Protein AF-A0A5C3QEC4-F1 (afdb_monomer_lite)

Foldseek 3Di:
DDDDDPPVPDDPDDCQPPDFLLRCLVPQWDFDPDPQRWIDGLLDPPDIHRDVVSVVVQCPDPVSVVSSVQLVVQCVPPDRRDRSNVSSVCSVPDDPPPPVPCQDPVSVVVVVVVVVVVVVVVVVVVVVVVVVPPPPPDPDDDDDDDDDDDDDDDDDDDDDDDDDDDDDDDDDDDDDDDDDDDDDDDDDDDDDDDDDDDDDDDDDDDDDDDDDDDDDDDDDDDDDDDDDDD

Secondary structure (DSSP, 8-state):
-------------------BHHHHHH--EEEE-SSS-EEEETTSTT-EESSHHHHHHHHTSHHHHHHHHHHHHHHTTS-TTSBHHHHHHHHHHS-----TT---HHHHHHHHHHHHHHHHHHHHHHHHHHHHTS------------------------------------------------------------------------------------------------

pLDDT: mean 70.79, std 19.4, range [39.22, 97.44]

Sequence (230 aa):
MEEDEDDEEDDLVGEEPPLTVSEALSDPFYAVTQPTDAWACIVCPGKLLKTMVFRDTHSSSEAHRRRAQRFASASQNADPDSPACLIAVSTALAPLETTANADSKRAQKRNARRADLASRRQRHKEKATKSKSKPRTESASDPKSTSTTDSPPKFKSKLAPSPESNPKDKSTSEPKPQRITTVQTAHSQSTTANADDDSSPSSKPANPDEPPLTPKAKSNKKSKSKAKLA

Radius of gyration: 39.78 Å; chains: 1; bounding box: 80×84×112 Å

Organism: NCBI:txid1884261

Structure (mmCIF, N/CA/C/O backbone):
data_AF-A0A5C3QEC4-F1
#
_entry.id   AF-A0A5C3QEC4-F1
#
loop_
_atom_site.group_PDB
_atom_site.id
_atom_site.type_symbol
_atom_site.label_atom_id
_atom_site.label_alt_id
_atom_site.label_comp_id
_atom_site.label_asym_id
_atom_site.label_entity_id
_atom_site.label_seq_id
_atom_site.pdbx_PDB_ins_code
_atom_site.Cartn_x
_atom_site.Cartn_y
_atom_site.Cartn_z
_atom_site.occupancy
_atom_site.B_iso_or_equiv
_atom_site.auth_seq_id
_atom_site.auth_comp_id
_atom_site.auth_asym_id
_atom_site.auth_atom_id
_atom_site.pdbx_PDB_model_num
ATOM 1 N N . MET A 1 1 ? 3.952 47.613 -0.178 1.00 39.22 1 MET A N 1
ATOM 2 C CA . MET A 1 1 ? 4.467 46.866 -1.335 1.00 39.22 1 MET A CA 1
ATOM 3 C C . MET A 1 1 ? 4.991 45.579 -0.747 1.00 39.22 1 MET A C 1
ATOM 5 O O . MET A 1 1 ? 6.017 45.629 -0.081 1.00 39.22 1 MET A O 1
ATOM 9 N N . GLU A 1 2 ? 4.041 44.678 -0.484 1.00 44.47 2 GLU A N 1
ATOM 10 C CA . GLU A 1 2 ? 3.644 43.559 -1.381 1.00 44.47 2 GLU A CA 1
ATOM 11 C C . GLU A 1 2 ? 4.545 42.375 -0.989 1.00 44.47 2 GLU A C 1
ATOM 13 O O . GLU A 1 2 ? 5.755 42.458 -1.166 1.00 44.47 2 GLU A O 1
ATOM 18 N N . GLU A 1 3 ? 4.117 41.473 -0.094 1.00 48.50 3 GLU A N 1
ATOM 19 C CA . GLU A 1 3 ? 3.194 40.344 -0.355 1.00 48.50 3 GLU A CA 1
ATOM 20 C C . GLU A 1 3 ? 3.506 39.682 -1.698 1.00 48.50 3 GLU A C 1
ATOM 22 O O . GLU A 1 3 ? 3.116 40.200 -2.737 1.00 48.50 3 GLU A O 1
ATOM 27 N N . ASP A 1 4 ? 4.225 38.559 -1.646 1.00 54.66 4 ASP A N 1
ATOM 28 C CA . ASP A 1 4 ? 4.152 37.539 -2.688 1.00 54.66 4 ASP A CA 1
ATOM 29 C C . ASP A 1 4 ? 4.060 36.170 -1.997 1.00 54.66 4 ASP A C 1
ATOM 31 O O . ASP A 1 4 ? 4.998 35.693 -1.345 1.00 54.66 4 ASP A O 1
ATOM 35 N N . GLU A 1 5 ? 2.830 35.664 -2.011 1.00 50.53 5 GLU A N 1
ATOM 36 C CA . GLU A 1 5 ? 2.387 34.338 -1.606 1.00 50.53 5 GLU A CA 1
ATOM 37 C C . GLU A 1 5 ? 2.672 33.381 -2.769 1.00 50.53 5 GLU A C 1
ATOM 39 O O . GLU A 1 5 ? 1.942 33.390 -3.755 1.00 50.53 5 GLU A O 1
ATOM 44 N N . ASP A 1 6 ? 3.692 32.531 -2.654 1.00 47.59 6 ASP A N 1
ATOM 45 C CA . ASP A 1 6 ? 3.858 31.397 -3.573 1.00 47.59 6 ASP A CA 1
ATOM 46 C C . ASP A 1 6 ? 3.182 30.158 -2.964 1.00 47.59 6 ASP A C 1
ATOM 48 O O . ASP A 1 6 ? 3.787 29.335 -2.267 1.00 47.59 6 ASP A O 1
ATOM 52 N N . ASP A 1 7 ? 1.864 30.123 -3.159 1.00 48.38 7 ASP A N 1
ATOM 53 C CA . ASP A 1 7 ? 0.963 28.994 -2.939 1.00 48.38 7 ASP A CA 1
ATOM 54 C C . ASP A 1 7 ? 0.989 28.093 -4.190 1.00 48.38 7 ASP A C 1
ATOM 56 O O . ASP A 1 7 ? 0.125 28.169 -5.061 1.00 48.38 7 ASP A O 1
ATOM 60 N N . GLU A 1 8 ? 2.023 27.253 -4.319 1.00 48.84 8 GLU A N 1
ATOM 61 C CA . GLU A 1 8 ? 2.153 26.259 -5.403 1.00 48.84 8 GLU A CA 1
ATOM 62 C C . GLU A 1 8 ? 1.311 24.984 -5.131 1.00 48.84 8 GLU A C 1
ATOM 64 O O . GLU A 1 8 ? 1.800 23.854 -5.236 1.00 48.84 8 GLU A O 1
ATOM 69 N N . GLU A 1 9 ? 0.033 25.140 -4.767 1.00 44.50 9 GLU A N 1
ATOM 70 C CA . GLU A 1 9 ? -0.926 24.039 -4.574 1.00 44.50 9 GLU A CA 1
ATOM 71 C C . GLU A 1 9 ? -1.956 23.923 -5.723 1.00 44.50 9 GLU A C 1
ATOM 73 O O . GLU A 1 9 ? -3.140 23.882 -5.433 1.00 44.50 9 GLU A O 1
ATOM 78 N N . ASP A 1 10 ? -1.593 23.829 -7.017 1.00 44.97 10 ASP A N 1
ATOM 79 C CA . ASP A 1 10 ? -2.609 23.436 -8.034 1.00 44.97 10 ASP A CA 1
ATOM 80 C C . ASP A 1 10 ? -2.071 22.907 -9.388 1.00 44.97 10 ASP A C 1
ATOM 82 O O . ASP A 1 10 ? -2.371 23.441 -10.449 1.00 44.97 10 ASP A O 1
ATOM 86 N N . ASP A 1 11 ? -1.303 21.808 -9.394 1.00 43.66 11 ASP A N 1
ATOM 87 C CA . ASP A 1 11 ? -1.023 21.067 -10.650 1.00 43.66 11 ASP A CA 1
ATOM 88 C C . ASP A 1 11 ? -1.033 19.533 -10.468 1.00 43.66 11 ASP A C 1
ATOM 90 O O . ASP A 1 11 ? -0.270 18.771 -11.066 1.00 43.66 11 ASP A O 1
ATOM 94 N N . LEU A 1 12 ? -1.924 19.043 -9.594 1.00 46.75 12 LEU A N 1
ATOM 95 C CA . LEU A 1 12 ? -2.145 17.607 -9.350 1.00 46.75 12 LEU A CA 1
ATOM 96 C C . LEU A 1 12 ? -3.427 17.077 -10.020 1.00 46.75 12 LEU A C 1
ATOM 98 O O . LEU A 1 12 ? -4.061 16.141 -9.526 1.00 46.75 12 LEU A O 1
ATOM 102 N N . VAL A 1 13 ? -3.822 17.676 -11.142 1.00 42.50 13 VAL A N 1
ATOM 103 C CA . VAL A 1 13 ? -4.999 17.297 -11.932 1.00 42.50 13 VAL A CA 1
ATOM 104 C C . VAL A 1 13 ? -4.574 16.997 -13.365 1.00 42.50 13 VAL A C 1
ATOM 106 O O . VAL A 1 13 ? -4.262 17.905 -14.122 1.00 42.50 13 VAL A O 1
ATOM 109 N N . GLY A 1 14 ? -4.632 15.725 -13.773 1.00 44.84 14 GLY A N 1
ATOM 110 C CA . GLY A 1 14 ? -4.958 15.444 -15.176 1.00 44.84 14 GLY A CA 1
ATOM 111 C C . GLY A 1 14 ? -4.282 14.283 -15.888 1.00 44.84 14 GLY A C 1
ATOM 112 O O . GLY A 1 14 ? -4.713 13.987 -16.995 1.00 44.84 14 GLY A O 1
ATOM 113 N N . GLU A 1 15 ? -3.301 13.584 -15.316 1.00 52.16 15 GLU A N 1
ATOM 114 C CA . GLU A 1 15 ? -2.784 12.366 -15.961 1.00 52.16 15 GLU A CA 1
ATOM 115 C C . GLU A 1 15 ? -3.355 11.137 -15.258 1.00 52.16 15 GLU A C 1
ATOM 117 O O . GLU A 1 15 ? -2.738 10.524 -14.382 1.00 52.16 15 GLU A O 1
ATOM 122 N N . GLU A 1 16 ? -4.612 10.838 -15.598 1.00 55.75 16 GLU A N 1
ATOM 123 C CA . GLU A 1 16 ? -5.243 9.566 -15.271 1.00 55.75 16 GLU A CA 1
ATOM 124 C C . GLU A 1 16 ? -4.282 8.435 -15.679 1.00 55.75 16 GLU A C 1
ATOM 126 O O . GLU A 1 16 ? -3.890 8.357 -16.845 1.00 55.75 16 GLU A O 1
ATOM 131 N N . PRO A 1 17 ? -3.843 7.585 -14.736 1.00 61.75 17 PRO A N 1
ATOM 132 C CA . PRO A 1 17 ? -2.906 6.518 -15.041 1.00 61.75 17 PRO A CA 1
ATOM 133 C C . PRO A 1 17 ? -3.506 5.624 -16.131 1.00 61.75 17 PRO A C 1
ATOM 135 O O . PRO A 1 17 ? -4.580 5.065 -15.900 1.00 61.75 17 PRO A O 1
ATOM 138 N N . PRO A 1 18 ? -2.834 5.425 -17.278 1.00 71.88 18 PRO A N 1
ATOM 139 C CA . PRO A 1 18 ? -3.388 4.674 -18.409 1.00 71.88 18 PRO A CA 1
ATOM 140 C C . PRO A 1 18 ? -3.488 3.158 -18.151 1.00 71.88 18 PRO A C 1
ATOM 142 O O . PRO A 1 18 ? -3.757 2.392 -19.071 1.00 71.88 18 PRO A O 1
ATOM 145 N N . LEU A 1 19 ? -3.252 2.710 -16.914 1.00 87.00 19 LEU A N 1
ATOM 146 C CA . LEU A 1 19 ? -3.193 1.301 -16.550 1.00 87.00 19 LEU A CA 1
ATOM 147 C C . LEU A 1 19 ? -4.584 0.743 -16.243 1.00 87.00 19 LEU A C 1
ATOM 149 O O . LEU A 1 19 ? -5.312 1.238 -15.373 1.00 87.00 19 LEU A O 1
ATOM 153 N N . THR A 1 20 ? -4.898 -0.372 -16.893 1.00 93.75 20 THR A N 1
ATOM 154 C CA . THR A 1 20 ? -6.033 -1.219 -16.509 1.00 93.75 20 THR A CA 1
ATOM 155 C C . THR A 1 20 ? -5.730 -1.971 -15.212 1.00 93.75 20 THR A C 1
ATOM 157 O O . THR A 1 20 ? -4.575 -2.115 -14.799 1.00 93.75 20 THR A O 1
ATOM 160 N N . VAL A 1 21 ? -6.764 -2.483 -14.542 1.00 93.19 21 VAL A N 1
ATOM 161 C CA . VAL A 1 21 ? -6.598 -3.297 -13.328 1.00 93.19 21 VAL A CA 1
ATOM 162 C C . VAL A 1 21 ? -5.721 -4.521 -13.585 1.00 93.19 21 VAL A C 1
ATOM 164 O O . VAL A 1 21 ? -4.855 -4.834 -12.767 1.00 93.19 21 VAL A O 1
ATOM 167 N N . SER A 1 22 ? -5.928 -5.204 -14.712 1.00 93.25 22 SER A N 1
ATOM 168 C CA . SER A 1 22 ? -5.146 -6.385 -15.097 1.00 93.25 22 SER A CA 1
ATOM 169 C C . SER A 1 22 ? -3.651 -6.074 -15.254 1.00 93.25 22 SER A C 1
ATOM 171 O O . SER A 1 22 ? -2.793 -6.816 -14.760 1.00 93.25 22 SER A O 1
ATOM 173 N N . GLU A 1 23 ? -3.345 -4.933 -15.866 1.00 93.31 23 GLU A N 1
ATOM 174 C CA . GLU A 1 23 ? -1.984 -4.461 -16.085 1.00 93.31 23 GLU A CA 1
ATOM 175 C C . GLU A 1 23 ? -1.336 -4.033 -14.769 1.00 93.31 23 GLU A C 1
ATOM 177 O O . GLU A 1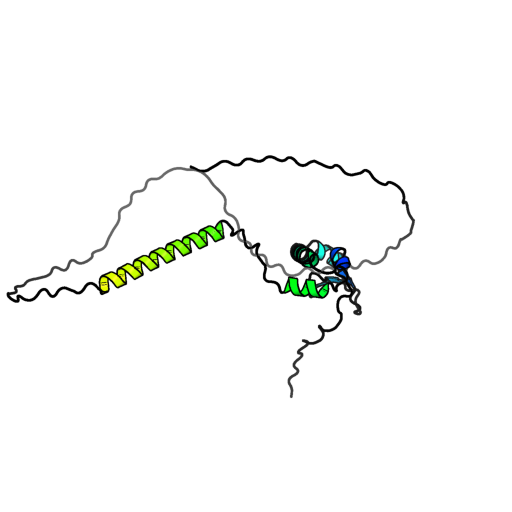 23 ? -0.262 -4.522 -14.433 1.00 93.31 23 GLU A O 1
ATOM 182 N N . ALA A 1 24 ? -2.044 -3.255 -13.946 1.00 94.12 24 ALA A N 1
ATOM 183 C CA . ALA A 1 24 ? -1.578 -2.815 -12.632 1.00 94.12 24 ALA A CA 1
ATOM 184 C C . ALA A 1 24 ? -1.301 -3.969 -11.648 1.00 94.12 24 ALA A C 1
ATOM 186 O O . ALA A 1 24 ? -0.477 -3.826 -10.741 1.00 94.12 24 ALA A O 1
ATOM 187 N N . LEU A 1 25 ? -1.988 -5.110 -11.794 1.00 94.31 25 LEU A N 1
ATOM 188 C CA . LEU A 1 25 ? -1.713 -6.319 -11.007 1.00 94.31 25 LEU A CA 1
ATOM 189 C C . LEU A 1 25 ? -0.411 -7.011 -11.421 1.00 94.31 25 LEU A C 1
ATOM 191 O O . LEU A 1 25 ? 0.215 -7.669 -10.588 1.00 94.31 25 LEU A O 1
ATOM 195 N N . SER A 1 26 ? -0.028 -6.879 -12.689 1.00 94.12 26 SER A N 1
ATOM 196 C CA . SER A 1 26 ? 1.194 -7.465 -13.239 1.00 94.12 26 SER A CA 1
ATOM 197 C C . SER A 1 26 ? 2.386 -6.534 -13.021 1.00 94.12 26 SER A C 1
ATOM 199 O O . SER A 1 26 ? 3.418 -6.957 -12.500 1.00 94.12 26 SER A O 1
ATOM 201 N N . ASP A 1 27 ? 2.218 -5.259 -13.367 1.00 93.62 27 ASP A N 1
ATOM 202 C CA . ASP A 1 27 ? 3.210 -4.205 -13.229 1.00 93.62 27 ASP A CA 1
ATOM 203 C C . ASP A 1 27 ? 2.541 -2.893 -12.765 1.00 93.62 27 ASP A C 1
ATOM 205 O O . ASP A 1 27 ? 1.846 -2.237 -13.538 1.00 93.62 27 ASP A O 1
ATOM 209 N N . PRO A 1 28 ? 2.725 -2.473 -11.498 1.00 94.19 28 PRO A N 1
ATOM 210 C CA . PRO A 1 28 ? 2.064 -1.282 -10.968 1.00 94.19 28 PRO A CA 1
ATOM 211 C C . PRO A 1 28 ? 2.733 0.037 -11.396 1.00 94.19 28 PRO A C 1
ATOM 213 O O . PRO A 1 28 ? 2.343 1.098 -10.900 1.00 94.19 28 PRO A O 1
ATOM 216 N N . PHE A 1 29 ? 3.775 -0.005 -12.230 1.00 93.88 29 PHE A N 1
ATOM 217 C CA . PHE A 1 29 ? 4.559 1.168 -12.600 1.00 93.88 29 PHE A CA 1
ATOM 218 C C . PHE A 1 29 ? 4.207 1.671 -14.000 1.00 93.88 29 PHE A C 1
ATOM 220 O O . PHE A 1 29 ? 4.195 0.896 -14.948 1.00 93.88 29 PHE A O 1
ATOM 227 N N . TYR A 1 30 ? 3.998 2.979 -14.138 1.00 91.38 30 TYR A N 1
ATOM 228 C CA . TYR A 1 30 ? 3.786 3.640 -15.428 1.00 91.38 30 TYR A CA 1
ATOM 229 C C . TYR A 1 30 ? 4.759 4.805 -15.604 1.00 91.38 30 TYR A C 1
ATOM 231 O O . TYR A 1 30 ? 5.187 5.424 -14.625 1.00 91.38 30 TYR A O 1
ATOM 239 N N . ALA A 1 31 ? 5.136 5.082 -16.849 1.00 89.31 31 ALA A N 1
ATOM 240 C CA . ALA A 1 31 ? 5.944 6.247 -17.185 1.00 89.31 31 ALA A CA 1
ATOM 241 C C . ALA A 1 31 ? 5.060 7.501 -17.166 1.00 89.31 31 ALA A C 1
ATOM 243 O O . ALA A 1 31 ? 3.958 7.485 -17.710 1.00 89.31 31 ALA A O 1
ATOM 244 N N . VAL A 1 32 ? 5.541 8.573 -16.539 1.00 86.00 32 VAL A N 1
ATOM 245 C CA . VAL A 1 32 ? 4.882 9.884 -16.558 1.00 86.00 32 VAL A CA 1
ATOM 246 C C . VAL A 1 32 ? 5.562 10.725 -17.632 1.00 86.00 32 VAL A C 1
ATOM 248 O O . VAL A 1 32 ? 6.782 10.880 -17.601 1.00 86.00 32 VAL A O 1
ATOM 251 N N . THR A 1 33 ? 4.794 11.268 -18.576 1.00 73.25 33 THR A N 1
ATOM 252 C CA . THR A 1 33 ? 5.268 12.052 -19.734 1.00 73.25 33 THR A CA 1
ATOM 253 C C . THR A 1 33 ? 5.711 13.476 -19.375 1.00 73.25 33 THR A C 1
ATOM 255 O O . THR A 1 33 ? 5.427 14.440 -20.079 1.00 73.25 33 THR A O 1
ATOM 258 N N . GLN A 1 34 ? 6.439 13.622 -18.272 1.00 68.75 34 GLN A N 1
ATOM 259 C CA . GLN A 1 34 ? 7.112 14.861 -17.884 1.00 68.75 34 GLN A CA 1
ATOM 260 C C . GLN A 1 34 ? 8.592 14.819 -18.319 1.00 68.75 34 GLN A C 1
ATOM 262 O O . GLN A 1 34 ? 9.109 13.738 -18.592 1.00 68.75 34 GLN A O 1
ATOM 267 N N . PRO A 1 35 ? 9.313 15.957 -18.420 1.00 63.41 35 PRO A N 1
ATOM 268 C CA . PRO A 1 35 ? 10.631 16.043 -19.083 1.00 63.41 35 PRO A CA 1
ATOM 269 C C . PRO A 1 35 ? 11.758 15.209 -18.447 1.00 63.41 35 PRO A C 1
ATOM 271 O O . PRO A 1 35 ? 12.879 15.182 -18.951 1.00 63.41 35 PRO A O 1
ATOM 274 N N . THR A 1 36 ? 11.487 14.538 -17.334 1.00 69.31 36 THR A N 1
ATOM 275 C CA . THR A 1 36 ? 12.371 13.546 -16.734 1.00 69.31 36 THR A CA 1
ATOM 276 C C . THR A 1 36 ? 11.711 12.186 -16.876 1.00 69.31 36 THR A C 1
ATOM 278 O O . THR A 1 36 ? 10.563 12.081 -16.457 1.00 69.31 36 THR A O 1
ATOM 281 N N . ASP A 1 37 ? 12.427 11.175 -17.384 1.00 78.81 37 ASP A N 1
ATOM 282 C CA . ASP A 1 37 ? 12.005 9.763 -17.480 1.00 78.81 37 ASP A CA 1
ATOM 283 C C . ASP A 1 37 ? 11.642 9.170 -16.101 1.00 78.81 37 ASP A C 1
ATOM 285 O O . ASP A 1 37 ? 12.364 8.361 -15.509 1.00 78.81 37 ASP A O 1
ATOM 289 N N . ALA A 1 38 ? 10.535 9.636 -15.539 1.00 87.44 38 ALA A N 1
ATOM 290 C CA . ALA A 1 38 ? 10.089 9.362 -14.194 1.00 87.44 38 ALA A CA 1
ATOM 291 C C . ALA A 1 38 ? 8.976 8.321 -14.236 1.00 87.44 38 ALA A C 1
ATOM 293 O O . ALA A 1 38 ? 8.075 8.342 -15.072 1.00 87.44 38 ALA A O 1
ATOM 294 N N . TRP A 1 39 ? 9.045 7.405 -13.282 1.00 91.31 39 TRP A N 1
ATOM 295 C CA . TRP A 1 39 ? 8.110 6.310 -13.116 1.00 91.31 39 TRP A CA 1
ATOM 296 C C . TRP A 1 39 ? 7.214 6.603 -11.923 1.00 91.31 39 TRP A C 1
ATOM 298 O O . TRP A 1 39 ? 7.702 6.919 -10.838 1.00 91.31 39 TRP A O 1
ATOM 308 N N . ALA A 1 40 ? 5.911 6.463 -12.093 1.00 92.19 40 ALA A N 1
ATOM 309 C CA . ALA A 1 40 ? 4.942 6.541 -11.013 1.00 92.19 40 ALA A CA 1
ATOM 310 C C . ALA A 1 40 ? 4.436 5.145 -10.647 1.00 92.19 40 ALA A C 1
ATOM 312 O O . ALA A 1 40 ? 4.445 4.227 -11.464 1.00 92.19 40 ALA A O 1
ATOM 313 N N . CYS A 1 41 ? 4.008 4.973 -9.397 1.00 94.31 41 CYS A N 1
ATOM 314 C CA . CYS A 1 41 ? 3.437 3.722 -8.902 1.00 94.31 41 CYS A CA 1
ATOM 315 C C . CYS A 1 41 ? 1.947 3.900 -8.606 1.00 94.31 41 CYS A C 1
ATOM 317 O O . CYS A 1 41 ? 1.586 4.638 -7.689 1.00 94.31 41 CYS A O 1
ATOM 319 N N . ILE A 1 42 ? 1.085 3.166 -9.312 1.00 94.19 42 ILE A N 1
ATOM 320 C CA . ILE A 1 42 ? -0.375 3.267 -9.162 1.00 94.19 42 ILE A CA 1
ATOM 321 C C . ILE A 1 42 ? -0.846 2.886 -7.754 1.00 94.19 42 ILE A C 1
ATOM 323 O O . ILE A 1 42 ? -1.726 3.513 -7.178 1.00 94.19 42 ILE A O 1
ATOM 327 N N . VAL A 1 43 ? -0.199 1.890 -7.148 1.00 94.44 43 VAL A N 1
ATOM 328 C CA . VAL A 1 43 ? -0.519 1.365 -5.810 1.00 94.44 43 VAL A CA 1
ATOM 329 C C . VAL A 1 43 ? -0.068 2.321 -4.691 1.00 94.44 43 VAL A C 1
ATOM 331 O O . VAL A 1 43 ? -0.520 2.239 -3.542 1.00 94.44 43 VAL A O 1
ATOM 334 N N . CYS A 1 44 ? 0.859 3.226 -5.000 1.00 94.19 44 CYS A N 1
ATOM 335 C CA . CYS A 1 44 ? 1.455 4.153 -4.055 1.00 94.19 44 CYS A CA 1
ATOM 336 C C . CYS A 1 44 ? 1.260 5.595 -4.537 1.00 94.19 44 CYS A C 1
ATOM 338 O O . CYS A 1 44 ? 2.189 6.151 -5.125 1.00 94.19 44 CYS A O 1
ATOM 340 N N . PRO A 1 45 ? 0.106 6.221 -4.235 1.00 88.50 45 PRO A N 1
ATOM 341 C CA . PRO A 1 45 ? -0.188 7.568 -4.714 1.00 88.50 45 PRO A CA 1
ATOM 342 C C . PRO A 1 45 ? 0.903 8.558 -4.287 1.00 88.50 45 PRO A C 1
ATOM 344 O O . PRO A 1 45 ? 1.427 8.473 -3.169 1.00 88.50 45 PRO A O 1
ATOM 347 N N . GLY A 1 46 ? 1.277 9.446 -5.211 1.00 88.81 46 GLY A N 1
ATOM 348 C CA . GLY A 1 46 ? 2.324 10.457 -5.033 1.00 88.81 46 GLY A CA 1
ATOM 349 C C . GLY A 1 46 ? 3.764 9.936 -5.102 1.00 88.81 46 GLY A C 1
ATOM 350 O O . GLY A 1 46 ? 4.701 10.709 -4.905 1.00 88.81 46 GLY A O 1
ATOM 351 N N . LYS A 1 47 ? 3.997 8.638 -5.356 1.00 91.38 47 LYS A N 1
ATOM 352 C CA . LYS A 1 47 ? 5.363 8.108 -5.448 1.00 91.38 47 LYS A CA 1
ATOM 353 C C . LYS A 1 47 ? 5.901 8.185 -6.876 1.00 91.38 47 LYS A C 1
ATOM 355 O O . LYS A 1 47 ? 5.631 7.302 -7.684 1.00 91.38 47 LYS A O 1
ATOM 360 N N . LEU A 1 48 ? 6.734 9.196 -7.117 1.00 92.00 48 LEU A N 1
ATOM 361 C CA . LEU A 1 48 ? 7.545 9.345 -8.326 1.00 92.00 48 LEU A CA 1
ATOM 362 C C . LEU A 1 48 ? 8.957 8.781 -8.106 1.00 92.00 48 LEU A C 1
ATOM 364 O O . LEU A 1 48 ? 9.568 8.965 -7.048 1.00 92.00 48 LEU A O 1
ATOM 368 N N . LEU A 1 49 ? 9.465 8.054 -9.095 1.00 92.69 49 LEU A N 1
ATOM 369 C CA . LEU A 1 49 ? 10.711 7.296 -9.055 1.00 92.69 49 LEU A CA 1
ATOM 370 C C . LEU A 1 49 ? 11.539 7.656 -10.287 1.00 92.69 49 LEU A C 1
ATOM 372 O O . LEU A 1 49 ? 11.142 7.398 -11.415 1.00 92.69 49 LEU A O 1
ATOM 376 N N . LYS A 1 50 ? 12.710 8.255 -10.067 1.00 90.38 50 LYS A N 1
ATOM 377 C CA . LYS A 1 50 ? 13.539 8.811 -11.148 1.00 90.38 50 LYS A CA 1
ATOM 378 C C . LYS A 1 50 ? 14.359 7.766 -11.913 1.00 90.38 50 LYS A C 1
ATOM 380 O O . LYS A 1 50 ? 14.788 8.019 -13.027 1.00 90.38 50 LYS A O 1
ATOM 385 N N . THR A 1 51 ? 14.645 6.618 -11.301 1.00 89.62 51 THR A N 1
ATOM 386 C CA . THR A 1 51 ? 15.487 5.567 -11.894 1.00 89.62 51 THR A CA 1
ATOM 387 C C . THR A 1 51 ? 14.916 4.185 -11.601 1.00 89.62 51 THR A C 1
ATOM 389 O O . THR A 1 51 ? 14.198 3.993 -10.615 1.00 89.62 51 THR A O 1
ATOM 392 N N . MET A 1 52 ? 15.303 3.196 -12.411 1.00 91.06 52 MET A N 1
ATOM 393 C CA . MET A 1 52 ? 14.935 1.788 -12.204 1.00 91.06 52 MET A CA 1
ATOM 394 C C . MET A 1 52 ? 15.387 1.257 -10.836 1.00 91.06 52 MET A C 1
ATOM 396 O O . MET A 1 52 ? 14.658 0.522 -10.183 1.00 91.06 52 MET A O 1
ATOM 400 N N . VAL A 1 53 ? 16.528 1.720 -10.322 1.00 94.50 53 VAL A N 1
ATOM 401 C CA . VAL A 1 53 ? 17.002 1.335 -8.981 1.00 94.50 53 VAL A CA 1
ATOM 402 C C . VAL A 1 53 ? 16.001 1.749 -7.893 1.00 94.50 53 VAL A C 1
ATOM 404 O O . VAL A 1 53 ? 15.743 0.999 -6.946 1.00 94.50 53 VAL A O 1
ATOM 407 N N . PHE A 1 54 ? 15.383 2.928 -8.029 1.00 94.06 54 PHE A N 1
ATOM 408 C CA . PHE A 1 54 ? 14.338 3.371 -7.105 1.00 94.06 54 PHE A CA 1
ATOM 409 C C . PHE A 1 54 ? 13.027 2.605 -7.293 1.00 94.06 54 PHE A C 1
ATOM 411 O O . PHE A 1 54 ? 12.331 2.382 -6.302 1.00 94.06 54 PHE A O 1
ATOM 418 N N . ARG A 1 55 ? 12.718 2.157 -8.516 1.00 94.56 55 ARG A N 1
ATOM 419 C CA . ARG A 1 55 ? 11.611 1.232 -8.804 1.00 94.56 55 ARG A CA 1
ATOM 420 C C . ARG A 1 55 ? 11.764 -0.081 -8.041 1.00 94.56 55 ARG A C 1
ATOM 422 O O . ARG A 1 55 ? 10.851 -0.457 -7.306 1.00 94.56 55 ARG A O 1
ATOM 429 N N . ASP A 1 56 ? 12.933 -0.705 -8.112 1.00 95.38 56 ASP A N 1
ATOM 430 C CA . ASP A 1 56 ? 13.212 -1.987 -7.449 1.00 95.38 56 ASP A CA 1
ATOM 431 C C . ASP A 1 56 ? 13.247 -1.859 -5.920 1.00 95.38 56 ASP A C 1
ATOM 433 O O . ASP A 1 56 ? 12.711 -2.681 -5.168 1.00 95.38 56 ASP A O 1
ATOM 437 N N . THR A 1 57 ? 13.832 -0.767 -5.428 1.00 96.94 57 THR A N 1
ATOM 438 C CA . THR A 1 57 ? 13.838 -0.468 -3.990 1.00 96.94 57 THR A CA 1
ATOM 439 C C . THR A 1 57 ? 12.418 -0.194 -3.482 1.00 96.94 57 THR A C 1
ATOM 441 O O . THR A 1 57 ? 12.053 -0.574 -2.369 1.00 96.94 57 THR A O 1
ATOM 444 N N . HIS A 1 58 ? 11.581 0.454 -4.294 1.00 97.31 58 HIS A N 1
ATOM 445 C CA . HIS A 1 58 ? 10.192 0.712 -3.942 1.00 97.31 58 HIS A CA 1
ATOM 446 C C . HIS A 1 58 ? 9.355 -0.570 -3.935 1.00 97.31 58 HIS A C 1
ATOM 448 O O . HIS A 1 58 ? 8.641 -0.804 -2.957 1.00 97.31 58 HIS A O 1
ATOM 454 N N . SER A 1 59 ? 9.466 -1.406 -4.970 1.00 96.06 59 SER A N 1
ATOM 455 C CA . SER A 1 59 ? 8.702 -2.655 -5.097 1.00 96.06 59 SER A CA 1
ATOM 456 C C . SER A 1 59 ? 9.011 -3.643 -3.965 1.00 96.06 59 SER A C 1
ATOM 458 O O . SER A 1 59 ? 8.110 -4.299 -3.440 1.00 96.06 59 SER A O 1
ATOM 460 N N . SER A 1 60 ? 10.267 -3.682 -3.507 1.00 96.25 60 SER A N 1
ATOM 461 C CA . SER A 1 60 ? 10.709 -4.512 -2.377 1.00 96.25 60 SER A CA 1
ATOM 462 C C . SER A 1 60 ? 10.337 -3.953 -0.996 1.00 96.25 60 SER A C 1
ATOM 464 O O . SER A 1 60 ? 10.412 -4.672 0.006 1.00 96.25 60 SER A O 1
ATOM 466 N N . SER A 1 61 ? 9.894 -2.695 -0.910 1.00 97.19 61 SER A N 1
ATOM 467 C CA . SER A 1 61 ? 9.539 -2.071 0.365 1.00 97.19 61 SER A CA 1
ATOM 468 C C . SER A 1 61 ? 8.282 -2.691 0.989 1.00 97.19 61 SER A C 1
ATOM 470 O O . SER A 1 61 ? 7.287 -2.991 0.323 1.00 97.19 61 SER A O 1
ATOM 472 N N . GLU A 1 62 ? 8.278 -2.836 2.317 1.00 96.38 62 GLU A N 1
ATOM 473 C CA . GLU A 1 62 ? 7.141 -3.436 3.025 1.00 96.38 62 GLU A CA 1
ATOM 474 C C . GLU A 1 62 ? 5.852 -2.611 2.858 1.00 96.38 62 GLU A C 1
ATOM 476 O O . GLU A 1 62 ? 4.754 -3.160 2.753 1.00 96.38 62 GLU A O 1
ATOM 481 N N . ALA A 1 63 ? 5.986 -1.283 2.800 1.00 94.62 63 ALA A N 1
ATOM 482 C CA . ALA A 1 63 ? 4.869 -0.372 2.594 1.00 94.62 63 ALA A CA 1
ATOM 483 C C . ALA A 1 63 ? 4.195 -0.597 1.234 1.00 94.62 63 ALA A C 1
ATOM 485 O O . ALA A 1 63 ? 2.966 -0.679 1.185 1.00 94.62 63 ALA A O 1
ATOM 486 N N . HIS A 1 64 ? 4.984 -0.743 0.163 1.00 96.44 64 HIS A N 1
ATOM 487 C CA . HIS A 1 64 ? 4.470 -1.086 -1.160 1.00 96.44 64 HIS A CA 1
ATOM 488 C C . HIS A 1 64 ? 3.782 -2.450 -1.129 1.00 96.44 64 HIS A C 1
ATOM 490 O O . HIS A 1 64 ? 2.611 -2.547 -1.481 1.00 96.44 64 HIS A O 1
ATOM 496 N N . ARG A 1 65 ? 4.443 -3.483 -0.588 1.00 95.81 65 ARG A N 1
ATOM 497 C CA . ARG A 1 65 ? 3.881 -4.842 -0.522 1.00 95.81 65 ARG A CA 1
ATOM 498 C C . ARG A 1 65 ? 2.533 -4.891 0.201 1.00 95.81 65 ARG A C 1
ATOM 500 O O . ARG A 1 65 ? 1.611 -5.563 -0.254 1.00 95.81 65 ARG A O 1
ATOM 507 N N . ARG A 1 66 ? 2.392 -4.158 1.312 1.00 94.44 66 ARG A N 1
ATOM 508 C CA . ARG A 1 66 ? 1.122 -4.046 2.053 1.00 94.44 66 ARG A CA 1
ATOM 509 C C . ARG A 1 66 ? 0.021 -3.402 1.209 1.00 94.44 66 ARG A C 1
ATOM 511 O O . ARG A 1 66 ? -1.115 -3.860 1.270 1.00 94.44 66 ARG A O 1
ATOM 518 N N . ARG A 1 67 ? 0.330 -2.346 0.451 1.00 94.19 67 ARG A N 1
ATOM 519 C CA . ARG A 1 67 ? -0.650 -1.685 -0.427 1.00 94.19 67 ARG A CA 1
ATOM 520 C C . ARG A 1 67 ? -0.985 -2.551 -1.641 1.00 94.19 67 ARG A C 1
ATOM 522 O O . ARG A 1 67 ? -2.161 -2.706 -1.934 1.00 94.19 67 ARG A O 1
ATOM 529 N N . ALA A 1 68 ? 0.003 -3.202 -2.253 1.00 94.88 68 ALA A N 1
ATOM 530 C CA . ALA A 1 68 ? -0.187 -4.096 -3.397 1.00 94.88 68 ALA A CA 1
ATOM 531 C C . ALA A 1 68 ? -1.107 -5.274 -3.055 1.00 94.88 68 ALA A C 1
ATOM 533 O O . ALA A 1 68 ? -1.994 -5.617 -3.826 1.00 94.88 68 ALA A O 1
ATOM 534 N N . GLN A 1 69 ? -0.976 -5.841 -1.852 1.00 94.94 69 GLN A N 1
ATOM 535 C CA . GLN A 1 69 ? -1.895 -6.877 -1.371 1.00 94.94 69 GLN A CA 1
ATOM 536 C C . GLN A 1 69 ? -3.336 -6.375 -1.207 1.00 94.94 69 GLN A C 1
ATOM 538 O O . GLN A 1 69 ? -4.278 -7.105 -1.517 1.00 94.94 69 GLN A O 1
ATOM 543 N N . ARG A 1 70 ? -3.528 -5.139 -0.726 1.00 93.50 70 ARG A N 1
ATOM 544 C CA . ARG A 1 70 ? -4.870 -4.542 -0.614 1.00 93.50 70 ARG A CA 1
ATOM 545 C C . ARG A 1 70 ? -5.464 -4.252 -1.976 1.00 93.50 70 ARG A C 1
ATOM 547 O O . ARG A 1 70 ? -6.620 -4.587 -2.191 1.00 93.50 70 ARG A O 1
ATOM 554 N N . PHE A 1 71 ? -4.659 -3.685 -2.868 1.00 94.44 71 PHE A N 1
ATOM 555 C CA . PHE A 1 71 ? -5.033 -3.450 -4.250 1.00 94.44 71 PHE A CA 1
ATOM 556 C C . PHE A 1 71 ? -5.493 -4.760 -4.895 1.00 94.44 71 PHE A C 1
ATOM 558 O O . PHE A 1 71 ? -6.644 -4.858 -5.290 1.00 94.44 71 PHE A O 1
ATOM 565 N N . ALA A 1 72 ? -4.681 -5.820 -4.832 1.00 94.44 72 ALA A N 1
ATOM 566 C CA . ALA A 1 72 ? -5.045 -7.135 -5.356 1.00 94.44 72 ALA A CA 1
ATOM 567 C C . ALA A 1 72 ? -6.331 -7.711 -4.747 1.00 94.44 72 ALA A C 1
ATOM 569 O O . ALA A 1 72 ? -7.116 -8.336 -5.451 1.00 94.44 72 ALA A O 1
ATOM 570 N N . SER A 1 73 ? -6.566 -7.497 -3.450 1.00 93.94 73 SER A N 1
ATOM 571 C CA . SER A 1 73 ? -7.797 -7.947 -2.788 1.00 93.94 73 SER A CA 1
ATOM 572 C C . SER A 1 73 ? -9.023 -7.160 -3.258 1.00 93.94 73 SER A C 1
ATOM 574 O O . SER A 1 73 ? -10.088 -7.740 -3.445 1.00 93.94 73 SER A O 1
ATOM 576 N N . ALA A 1 74 ? -8.878 -5.851 -3.466 1.00 91.56 74 ALA A N 1
ATOM 577 C CA . ALA A 1 74 ? -9.947 -4.995 -3.967 1.00 91.56 74 ALA A CA 1
ATOM 578 C C . ALA A 1 74 ? -10.254 -5.275 -5.449 1.00 91.56 74 ALA A C 1
ATOM 580 O O . ALA A 1 74 ? -11.422 -5.328 -5.830 1.00 91.56 74 ALA A O 1
ATOM 581 N N . SER A 1 75 ? -9.225 -5.561 -6.249 1.00 93.19 75 SER A N 1
ATOM 582 C CA . SER A 1 75 ? -9.339 -5.884 -7.673 1.00 93.19 75 SER A CA 1
ATOM 583 C C . SER A 1 75 ? -10.077 -7.191 -7.963 1.00 93.19 75 SER A C 1
ATOM 585 O O . SER A 1 75 ? -10.576 -7.357 -9.066 1.00 93.19 75 SER A O 1
ATOM 587 N N . GLN A 1 76 ? -10.211 -8.106 -6.994 1.00 91.88 76 GLN A N 1
ATOM 588 C CA . GLN A 1 76 ? -10.956 -9.363 -7.189 1.00 91.88 76 GLN A CA 1
ATOM 589 C C . GLN A 1 76 ? -12.434 -9.151 -7.537 1.00 91.88 76 GLN A C 1
ATOM 591 O O . GLN A 1 76 ? -13.043 -10.028 -8.142 1.00 91.88 76 GLN A O 1
ATOM 596 N N . ASN A 1 77 ? -13.010 -8.019 -7.129 1.00 88.44 77 ASN A N 1
ATOM 597 C CA . ASN A 1 77 ? -14.417 -7.694 -7.373 1.00 88.44 77 ASN A CA 1
ATOM 598 C C . ASN A 1 77 ? -14.602 -6.667 -8.498 1.00 88.44 77 ASN A C 1
ATOM 600 O O . ASN A 1 77 ? -15.729 -6.247 -8.748 1.00 88.44 77 ASN A O 1
ATOM 604 N N . ALA A 1 78 ? -13.512 -6.227 -9.125 1.00 90.69 78 ALA A N 1
ATOM 605 C CA . ALA A 1 78 ? -13.536 -5.219 -10.170 1.00 90.69 78 ALA A CA 1
ATOM 606 C C . ALA A 1 78 ? -13.346 -5.846 -11.553 1.00 90.69 78 ALA A C 1
ATOM 608 O O . ALA A 1 78 ? -12.819 -6.950 -11.688 1.00 90.69 78 ALA A O 1
ATOM 609 N N . ASP A 1 79 ? -13.777 -5.118 -12.577 1.00 91.94 79 ASP A N 1
ATOM 610 C CA . ASP A 1 79 ? -13.581 -5.503 -13.971 1.00 91.94 79 ASP A CA 1
ATOM 611 C C . ASP A 1 79 ? -12.088 -5.369 -14.347 1.00 91.94 79 ASP A C 1
ATOM 613 O O . ASP A 1 79 ? -11.506 -4.310 -14.084 1.00 91.94 79 ASP A O 1
ATOM 617 N N . PRO A 1 80 ? -11.423 -6.397 -14.912 1.00 90.50 80 PRO A N 1
ATOM 618 C CA . PRO A 1 80 ? -10.012 -6.326 -15.313 1.00 90.50 80 PRO A CA 1
ATOM 619 C C . PRO A 1 80 ? -9.678 -5.176 -16.270 1.00 90.50 80 PRO A C 1
ATOM 621 O O . PRO A 1 80 ? -8.553 -4.674 -16.211 1.00 90.50 80 PRO A O 1
ATOM 624 N N . ASP A 1 81 ? -10.638 -4.758 -17.099 1.00 90.38 81 ASP A N 1
ATOM 625 C CA . ASP A 1 81 ? -10.475 -3.679 -18.082 1.00 90.38 81 ASP A CA 1
ATOM 626 C C . ASP A 1 81 ? -10.811 -2.293 -17.508 1.00 90.38 81 ASP A C 1
ATOM 628 O O . ASP A 1 81 ? -10.625 -1.271 -18.169 1.00 90.38 81 ASP A O 1
ATOM 632 N N . SER A 1 82 ? -11.285 -2.232 -16.259 1.00 90.25 82 SER A N 1
ATOM 633 C CA . SER A 1 82 ? -11.540 -0.959 -15.584 1.00 90.25 82 SER A CA 1
ATOM 634 C C . SER A 1 82 ? -10.235 -0.214 -15.264 1.00 90.25 82 SER A C 1
ATOM 636 O O . SER A 1 82 ? -9.170 -0.833 -15.142 1.00 90.25 82 SER A O 1
ATOM 638 N N . PRO A 1 83 ? -10.288 1.120 -15.107 1.00 90.56 83 PRO A N 1
ATOM 639 C CA . PRO A 1 83 ? -9.110 1.905 -14.760 1.00 90.56 83 PRO A CA 1
ATOM 640 C C . PRO A 1 83 ? -8.644 1.599 -13.329 1.00 90.56 83 PRO A C 1
ATOM 642 O O . PRO A 1 83 ? -9.394 1.717 -12.352 1.00 90.56 83 PRO A O 1
ATOM 645 N N . ALA A 1 84 ? -7.365 1.240 -13.184 1.00 91.12 84 ALA A N 1
ATOM 646 C CA . ALA A 1 84 ? -6.770 0.854 -11.904 1.00 91.12 84 ALA A CA 1
ATOM 647 C C . ALA A 1 84 ? -6.766 1.989 -10.865 1.00 91.12 84 ALA A C 1
ATOM 649 O O . ALA A 1 84 ? -6.763 1.733 -9.655 1.00 91.12 84 ALA A O 1
ATOM 650 N N . CYS A 1 85 ? -6.788 3.244 -11.320 1.00 88.62 85 CYS A N 1
ATOM 651 C CA . CYS A 1 85 ? -6.752 4.431 -10.470 1.00 88.62 85 CYS A CA 1
ATOM 652 C C . CYS A 1 85 ? -7.918 4.473 -9.468 1.00 88.62 85 CYS A C 1
ATOM 654 O O . CYS A 1 85 ? -7.708 4.790 -8.297 1.00 88.62 85 CYS A O 1
ATOM 656 N N . LEU A 1 86 ? -9.118 4.045 -9.871 1.00 88.50 86 LEU A N 1
ATOM 657 C CA . LEU A 1 86 ? -10.307 4.040 -9.013 1.00 88.50 86 LEU A CA 1
ATOM 658 C C . LEU A 1 86 ? -10.138 3.092 -7.815 1.00 88.50 86 LEU A C 1
ATOM 660 O O . LEU A 1 86 ? -10.514 3.399 -6.677 1.00 88.50 86 LEU A O 1
ATOM 664 N N . ILE A 1 87 ? -9.508 1.942 -8.049 1.00 89.94 87 ILE A N 1
ATOM 665 C CA . ILE A 1 87 ? -9.231 0.948 -7.006 1.00 89.94 87 ILE A CA 1
ATOM 666 C C . ILE A 1 87 ? -8.077 1.412 -6.114 1.00 89.94 87 ILE A C 1
ATOM 668 O O . ILE A 1 87 ? -8.123 1.279 -4.889 1.00 89.94 87 ILE A O 1
ATOM 672 N N . ALA A 1 88 ? -7.036 1.996 -6.701 1.00 88.25 88 ALA A N 1
ATOM 673 C CA . ALA A 1 88 ? -5.905 2.516 -5.944 1.00 88.25 88 ALA A CA 1
ATOM 674 C C . ALA A 1 88 ? -6.323 3.634 -4.975 1.00 88.25 88 ALA A C 1
ATOM 676 O O . ALA A 1 88 ? -5.971 3.597 -3.795 1.00 88.25 88 ALA A O 1
ATOM 677 N N . VAL A 1 89 ? -7.137 4.585 -5.438 1.00 87.50 89 VAL A N 1
ATOM 678 C CA . VAL A 1 89 ? -7.645 5.689 -4.613 1.00 87.50 89 VAL A CA 1
ATOM 679 C C . VAL A 1 89 ? -8.548 5.166 -3.495 1.00 87.50 89 VAL A C 1
ATOM 681 O O . VAL A 1 89 ? -8.352 5.513 -2.327 1.00 87.50 89 VAL A O 1
ATOM 684 N N . SER A 1 90 ? -9.485 4.266 -3.812 1.00 86.44 90 SER A N 1
ATOM 685 C CA . SER A 1 90 ? -10.380 3.692 -2.799 1.00 86.44 90 SER A CA 1
ATOM 686 C C . SER A 1 90 ? -9.625 2.894 -1.731 1.00 86.44 90 SER A C 1
ATOM 688 O O . SER A 1 90 ? -9.921 3.024 -0.544 1.00 86.44 90 SER A O 1
ATOM 690 N N . THR A 1 91 ? -8.596 2.129 -2.104 1.00 86.69 91 THR A N 1
ATOM 691 C CA . THR A 1 91 ? -7.777 1.363 -1.144 1.00 86.69 91 THR A CA 1
ATOM 692 C C . THR A 1 91 ? -6.801 2.216 -0.332 1.00 86.69 91 THR A C 1
ATOM 694 O O . THR A 1 91 ? -6.428 1.816 0.776 1.00 86.69 91 THR A O 1
ATOM 697 N N . ALA A 1 92 ? -6.392 3.380 -0.843 1.00 83.75 92 ALA A N 1
ATOM 698 C CA . ALA A 1 92 ? -5.575 4.344 -0.110 1.00 83.75 92 ALA A CA 1
ATOM 699 C C . ALA A 1 92 ? -6.383 5.094 0.963 1.00 83.75 92 ALA A C 1
ATOM 701 O O . ALA A 1 92 ? -5.868 5.339 2.054 1.00 83.75 92 ALA A O 1
ATOM 702 N N . LEU A 1 93 ? -7.645 5.416 0.663 1.00 80.50 93 LEU A N 1
ATOM 703 C CA . LEU A 1 93 ? -8.574 6.095 1.573 1.00 80.50 93 LEU A CA 1
ATOM 704 C C . LEU A 1 93 ? -9.261 5.137 2.554 1.00 80.50 93 LEU A C 1
ATOM 706 O O . LEU A 1 93 ? -9.704 5.562 3.622 1.00 80.50 93 LEU A O 1
ATOM 710 N N . ALA A 1 94 ? -9.355 3.850 2.209 1.00 76.81 94 ALA A N 1
ATOM 711 C CA . ALA A 1 94 ? -9.997 2.855 3.051 1.00 76.81 94 ALA A CA 1
ATOM 712 C C . ALA A 1 94 ? -9.312 2.775 4.429 1.00 76.81 94 ALA A C 1
ATOM 714 O O . ALA A 1 94 ? -8.096 2.535 4.511 1.00 76.81 94 ALA A O 1
ATOM 715 N N . PRO A 1 95 ? -10.079 2.908 5.531 1.00 62.28 95 PRO A N 1
ATOM 716 C CA . PRO A 1 95 ? -9.593 2.565 6.854 1.00 62.28 95 PRO A CA 1
ATOM 717 C C . PRO A 1 95 ? -9.006 1.157 6.817 1.00 62.28 95 PRO A C 1
ATOM 719 O O . PRO A 1 95 ? -9.533 0.271 6.149 1.00 62.28 95 PRO A O 1
ATOM 722 N N . LEU A 1 96 ? -7.893 0.953 7.521 1.00 60.09 96 LEU A N 1
ATOM 723 C CA . LEU A 1 96 ? -7.331 -0.371 7.767 1.00 60.09 96 LEU A CA 1
ATOM 724 C C . LEU A 1 96 ? -8.405 -1.238 8.440 1.00 60.09 96 LEU A C 1
ATOM 726 O O . LEU A 1 96 ? -8.489 -1.273 9.666 1.00 60.09 96 LEU A O 1
ATOM 730 N N . GLU A 1 97 ? -9.216 -1.924 7.640 1.00 57.38 97 GLU A N 1
ATOM 731 C CA . GLU A 1 97 ? -10.133 -2.966 8.075 1.00 57.38 97 GLU A CA 1
ATOM 732 C C . GLU A 1 97 ? -9.250 -4.090 8.621 1.00 57.38 97 GLU A C 1
ATOM 734 O O . GLU A 1 97 ? -8.806 -5.004 7.922 1.00 57.38 97 GLU A O 1
ATOM 739 N N . THR A 1 98 ? -8.885 -3.971 9.896 1.00 50.34 98 THR A N 1
ATOM 740 C CA . THR A 1 98 ? -8.298 -5.063 10.650 1.00 50.34 98 THR A CA 1
ATOM 741 C C . THR A 1 98 ? -9.351 -6.149 10.650 1.00 50.34 98 THR A C 1
ATOM 743 O O . THR A 1 98 ? -10.366 -5.982 11.319 1.00 50.34 98 THR A O 1
ATOM 746 N N . THR A 1 99 ? -9.126 -7.203 9.861 1.00 49.84 99 THR A N 1
ATOM 747 C CA . THR A 1 99 ? -9.913 -8.441 9.793 1.00 49.84 99 THR A CA 1
ATOM 748 C C . THR A 1 99 ? -10.810 -8.595 11.023 1.00 49.84 99 THR A C 1
ATOM 750 O O . THR A 1 99 ? -10.322 -8.944 12.103 1.00 49.84 99 THR A O 1
ATOM 753 N N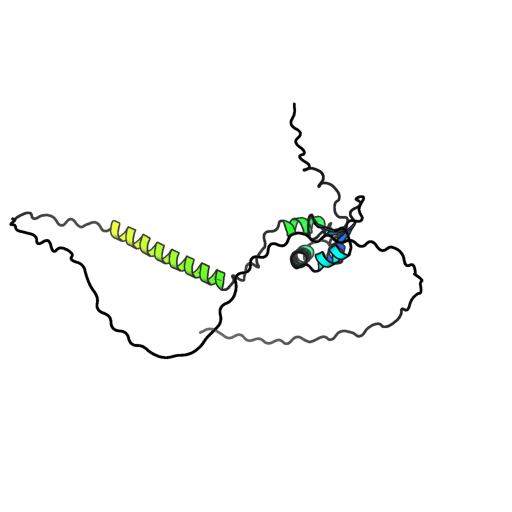 . ALA A 1 100 ? -12.095 -8.271 10.864 1.00 51.91 100 ALA A N 1
ATOM 754 C CA . ALA A 1 100 ? -13.040 -7.937 11.934 1.00 51.91 100 ALA A CA 1
ATOM 755 C C . ALA A 1 100 ? -1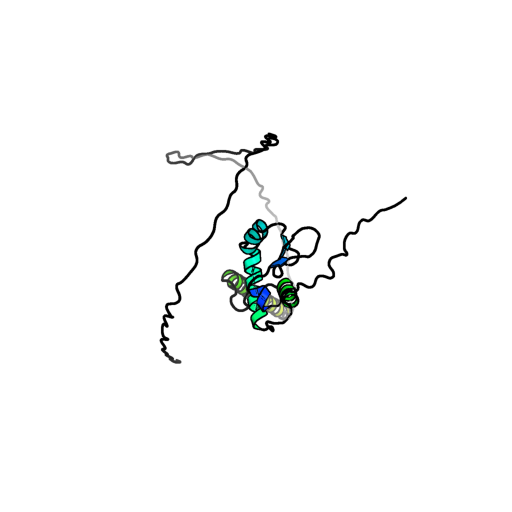3.345 -9.065 12.947 1.00 51.91 100 ALA A C 1
ATOM 757 O O . ALA A 1 100 ? -14.240 -8.933 13.772 1.00 51.91 100 ALA A O 1
ATOM 758 N N . ASN A 1 101 ? -12.614 -10.181 12.912 1.00 54.06 101 ASN A N 1
ATOM 759 C CA . ASN A 1 101 ? -12.940 -11.401 13.648 1.00 54.06 101 ASN A CA 1
ATOM 760 C C . ASN A 1 101 ? -11.798 -11.958 14.512 1.00 54.06 101 ASN A C 1
ATOM 762 O O . ASN A 1 101 ? -11.946 -13.025 15.105 1.00 54.06 101 ASN A O 1
ATOM 766 N N . ALA A 1 102 ? -10.667 -11.258 14.630 1.00 56.53 102 ALA A N 1
ATOM 767 C CA . ALA A 1 102 ? -9.558 -11.701 15.474 1.00 56.53 102 ALA A CA 1
ATOM 768 C C . ALA A 1 102 ? -9.013 -10.556 16.332 1.00 56.53 102 ALA A C 1
ATOM 770 O O . ALA A 1 102 ? -7.891 -10.085 16.144 1.00 56.53 102 ALA A O 1
ATOM 771 N N . ASP A 1 103 ? -9.803 -10.128 17.321 1.00 60.72 103 ASP A N 1
ATOM 772 C CA . ASP A 1 103 ? -9.284 -9.335 18.432 1.00 60.72 103 ASP A CA 1
ATOM 773 C C . ASP A 1 103 ? -8.036 -10.029 18.990 1.00 60.72 103 ASP A C 1
ATOM 775 O O . ASP A 1 103 ? -8.100 -11.149 19.505 1.00 60.72 103 ASP A O 1
ATOM 779 N N . SER A 1 104 ? -6.879 -9.368 18.893 1.00 81.75 104 SER A N 1
ATOM 780 C CA . SER A 1 104 ? -5.639 -9.892 19.473 1.00 81.75 104 SER A CA 1
ATOM 781 C C . SER A 1 104 ? -5.852 -10.287 20.944 1.00 81.75 104 SER A C 1
ATOM 783 O O . SER A 1 104 ? -6.648 -9.665 21.655 1.00 81.75 104 SER A O 1
ATOM 785 N N . LYS A 1 105 ? -5.077 -11.249 21.472 1.00 88.50 105 LYS A N 1
ATOM 786 C CA . LYS A 1 105 ? -5.119 -11.626 22.908 1.00 88.50 105 LYS A CA 1
ATOM 787 C C . LYS A 1 105 ? -5.048 -10.401 23.842 1.00 88.50 105 LYS A C 1
ATOM 789 O O . LYS A 1 105 ? -5.623 -10.389 24.931 1.00 88.50 105 LYS A O 1
ATOM 794 N N . ARG A 1 106 ? -4.360 -9.336 23.407 1.00 86.00 106 ARG A N 1
ATOM 795 C CA . ARG A 1 106 ? -4.270 -8.047 24.107 1.00 86.00 106 ARG A CA 1
ATOM 796 C C . ARG A 1 106 ? -5.584 -7.249 24.059 1.00 86.00 106 ARG A C 1
ATOM 798 O O . ARG A 1 106 ? -5.959 -6.679 25.084 1.00 86.00 106 ARG A O 1
ATOM 805 N N . ALA A 1 107 ? -6.270 -7.209 22.918 1.00 87.50 107 ALA A N 1
ATOM 806 C CA . ALA A 1 107 ? -7.579 -6.569 22.770 1.00 87.50 107 ALA A CA 1
ATOM 807 C C . ALA A 1 107 ? -8.645 -7.282 23.616 1.00 87.50 107 ALA A C 1
ATOM 809 O O . ALA A 1 107 ? -9.308 -6.629 24.422 1.00 87.50 107 ALA A O 1
ATOM 810 N N . GLN A 1 108 ? -8.694 -8.618 23.573 1.00 86.25 108 GLN A N 1
ATOM 811 C CA . GLN A 1 108 ? -9.600 -9.415 24.411 1.00 86.25 108 GLN A CA 1
ATOM 812 C C . GLN A 1 108 ? -9.400 -9.138 25.909 1.00 86.25 108 GLN A C 1
ATOM 814 O O . GLN A 1 108 ? -10.358 -8.865 26.630 1.00 86.25 108 GLN A O 1
ATOM 819 N N . LYS A 1 109 ? -8.146 -9.101 26.388 1.00 94.12 109 LYS A N 1
ATOM 820 C CA . LYS A 1 109 ? -7.832 -8.770 27.792 1.00 94.12 109 LYS A CA 1
ATOM 821 C C . LYS A 1 109 ? -8.277 -7.355 28.180 1.00 94.12 109 LYS A C 1
ATOM 823 O O . LYS A 1 109 ? -8.729 -7.133 29.305 1.00 94.12 109 LYS A O 1
ATOM 828 N N . ARG A 1 110 ? -8.135 -6.383 27.273 1.00 94.88 110 ARG A N 1
ATOM 829 C CA . ARG A 1 110 ? -8.575 -4.998 27.500 1.00 94.88 110 ARG A CA 1
ATOM 830 C C . ARG A 1 110 ? -10.102 -4.908 27.554 1.00 94.88 110 ARG A C 1
ATOM 832 O O . ARG A 1 110 ? -10.619 -4.245 28.452 1.00 94.88 110 ARG A O 1
ATOM 839 N N . ASN A 1 111 ? -10.800 -5.603 26.660 1.00 91.56 111 ASN A N 1
ATOM 840 C CA . ASN A 1 111 ? -12.262 -5.645 26.611 1.00 91.56 111 ASN A CA 1
ATOM 841 C C . ASN A 1 111 ? -12.839 -6.330 27.857 1.00 91.56 111 ASN A C 1
ATOM 843 O O . ASN A 1 111 ? -13.707 -5.757 28.513 1.00 91.56 111 ASN A O 1
ATOM 847 N N . ALA A 1 112 ? -12.265 -7.461 28.279 1.00 92.25 112 ALA A N 1
ATOM 848 C CA . ALA A 1 112 ? -12.651 -8.145 29.514 1.00 92.25 112 ALA A CA 1
ATOM 849 C C . ALA A 1 112 ? -12.494 -7.248 30.757 1.00 92.25 112 ALA A C 1
ATOM 851 O O . ALA A 1 112 ? -13.405 -7.153 31.576 1.00 92.25 112 ALA A O 1
ATOM 852 N N . ARG A 1 113 ? -11.377 -6.511 30.876 1.00 96.19 113 ARG A N 1
ATOM 853 C CA . ARG A 1 113 ? -11.180 -5.551 31.981 1.00 96.19 113 ARG A CA 1
ATOM 854 C C . ARG A 1 113 ? -12.184 -4.401 31.957 1.00 96.19 113 ARG A C 1
ATOM 856 O O . ARG A 1 113 ? -12.634 -3.971 33.015 1.00 96.19 113 ARG A O 1
ATOM 863 N N . ARG A 1 114 ? -12.518 -3.879 30.774 1.00 95.94 114 ARG A N 1
ATOM 864 C CA . ARG A 1 114 ? -13.520 -2.810 30.632 1.00 95.94 114 ARG A CA 1
ATOM 865 C C . ARG A 1 114 ? -14.909 -3.296 31.045 1.00 95.94 114 ARG A C 1
ATOM 867 O O . ARG A 1 114 ? -15.587 -2.583 31.781 1.00 95.94 114 ARG A O 1
ATOM 874 N N . ALA A 1 115 ? -15.288 -4.504 30.632 1.00 95.44 115 ALA A N 1
ATOM 875 C CA . ALA A 1 115 ? -16.560 -5.118 31.003 1.00 95.44 115 ALA A CA 1
ATOM 876 C C . ALA A 1 115 ? -16.669 -5.344 32.522 1.00 95.44 115 ALA A C 1
ATOM 878 O O . ALA A 1 115 ? -17.668 -4.960 33.131 1.00 95.44 115 ALA A O 1
ATOM 879 N N . ASP A 1 116 ? -15.616 -5.872 33.155 1.00 96.88 116 ASP A N 1
ATOM 880 C CA . ASP A 1 116 ? -15.585 -6.081 34.607 1.00 96.88 116 ASP A CA 1
ATOM 881 C C . ASP A 1 116 ? -15.743 -4.758 35.377 1.00 96.88 116 ASP A C 1
ATOM 883 O O . ASP A 1 116 ? -16.610 -4.620 36.246 1.00 96.88 116 ASP A O 1
ATOM 887 N N . LEU A 1 117 ? -14.989 -3.725 34.986 1.00 97.44 117 LEU A N 1
ATOM 888 C CA . LEU A 1 117 ? -15.057 -2.415 35.630 1.00 97.44 117 LEU A CA 1
ATOM 889 C C . LEU A 1 117 ? -16.431 -1.747 35.459 1.00 97.44 117 LEU A C 1
ATOM 891 O O . LEU A 1 117 ? -16.927 -1.118 36.398 1.00 97.44 117 LEU A O 1
ATOM 895 N N . ALA A 1 118 ? -17.056 -1.892 34.287 1.00 97.12 118 ALA A N 1
ATOM 896 C CA . ALA A 1 118 ? -18.403 -1.393 34.027 1.00 97.12 118 ALA A CA 1
ATOM 897 C C . ALA A 1 118 ? -19.437 -2.087 34.925 1.00 97.12 118 ALA A C 1
ATOM 899 O O . ALA A 1 118 ? -20.222 -1.407 35.590 1.00 97.12 118 ALA A O 1
ATOM 900 N N . SER A 1 119 ? -19.368 -3.416 35.044 1.00 94.00 119 SER A N 1
ATOM 901 C CA . SER A 1 119 ? -20.266 -4.184 35.915 1.00 94.00 119 SER A CA 1
ATOM 902 C C . SER A 1 119 ? -20.119 -3.784 37.390 1.00 94.00 119 SER A C 1
ATOM 904 O O . SER A 1 119 ? -21.106 -3.608 38.110 1.00 94.00 119 SER A O 1
ATOM 906 N N . ARG A 1 120 ? -18.882 -3.538 37.845 1.00 96.25 120 ARG A N 1
ATOM 907 C CA . ARG A 1 120 ? -18.596 -3.109 39.218 1.00 96.25 120 ARG A CA 1
ATOM 908 C C . ARG A 1 120 ? -19.131 -1.705 39.495 1.00 96.25 120 ARG A C 1
ATOM 910 O O . ARG A 1 120 ? -19.702 -1.471 40.561 1.00 96.25 120 ARG A O 1
ATOM 917 N N . ARG A 1 121 ? -18.995 -0.788 38.531 1.00 97.44 121 ARG A N 1
ATOM 918 C CA . ARG A 1 121 ? -19.580 0.562 38.604 1.00 97.44 121 ARG A CA 1
ATOM 919 C C . ARG A 1 121 ? -21.105 0.509 38.653 1.00 97.44 121 ARG A C 1
ATOM 921 O O . ARG A 1 121 ? -21.696 1.209 39.472 1.00 97.44 121 ARG A O 1
ATOM 928 N N . GLN A 1 122 ? -21.730 -0.349 37.850 1.00 95.31 122 GLN A N 1
ATOM 929 C CA . GLN A 1 122 ? -23.181 -0.518 37.846 1.00 95.31 122 GLN A CA 1
ATOM 930 C C . GLN A 1 122 ? -23.696 -1.038 39.197 1.00 95.31 122 GLN A C 1
ATOM 932 O O . GLN A 1 122 ? -24.557 -0.403 39.803 1.00 95.31 122 GLN A O 1
ATOM 937 N N . ARG A 1 123 ? -23.076 -2.090 39.751 1.00 94.56 123 ARG A N 1
ATOM 938 C CA . ARG A 1 123 ? -23.411 -2.609 41.093 1.00 94.56 123 ARG A CA 1
ATOM 939 C C . ARG A 1 123 ? -23.273 -1.550 42.185 1.00 94.56 123 ARG A C 1
ATOM 941 O O . ARG A 1 123 ? -24.060 -1.519 43.129 1.00 94.56 123 ARG A O 1
ATOM 948 N N . HIS A 1 124 ? -22.262 -0.688 42.092 1.00 94.00 124 HIS A N 1
ATOM 949 C CA . HIS A 1 124 ? -22.076 0.390 43.061 1.00 94.00 124 HIS A CA 1
ATOM 950 C C . HIS A 1 124 ? -23.167 1.463 42.935 1.00 94.00 124 HIS A C 1
ATOM 952 O O . HIS A 1 124 ? -23.680 1.939 43.947 1.00 94.00 124 HIS A O 1
ATOM 958 N N . LYS A 1 125 ? -23.561 1.806 41.702 1.00 95.81 125 LYS A N 1
ATOM 959 C CA . LYS A 1 125 ? -24.647 2.757 41.430 1.00 95.81 125 LYS A CA 1
ATOM 960 C C . LYS A 1 125 ? -25.987 2.244 41.968 1.00 95.81 125 LYS A C 1
ATOM 962 O O . LYS A 1 125 ? -26.682 2.990 42.647 1.00 95.81 125 LYS A O 1
ATOM 967 N N . GLU A 1 126 ? -26.299 0.968 41.752 1.00 92.25 126 GLU A N 1
ATOM 968 C CA . GLU A 1 126 ? -27.524 0.321 42.252 1.00 92.25 126 GLU A CA 1
ATOM 969 C C . GLU A 1 126 ? -27.574 0.250 43.787 1.00 92.25 126 GLU A C 1
ATOM 971 O O . GLU A 1 126 ? -28.612 0.494 44.402 1.00 92.25 126 GLU A O 1
ATOM 976 N N . LYS A 1 127 ? -26.443 -0.037 44.445 1.00 88.81 127 LYS A N 1
ATOM 977 C CA . LYS A 1 127 ? -26.369 -0.006 45.915 1.00 88.81 127 LYS A CA 1
ATOM 978 C C . LYS A 1 127 ? -26.565 1.407 46.469 1.00 88.81 127 LYS A C 1
ATOM 980 O O . LYS A 1 127 ? -27.231 1.561 47.490 1.00 88.81 127 LYS A O 1
ATOM 985 N N . ALA A 1 128 ? -26.019 2.422 45.798 1.00 90.44 128 ALA A N 1
ATOM 986 C CA . ALA A 1 128 ? -26.144 3.817 46.211 1.00 90.44 128 ALA A CA 1
ATOM 987 C C . ALA A 1 128 ? -27.573 4.368 46.054 1.00 90.44 128 ALA A C 1
ATOM 989 O O . ALA A 1 128 ? -28.003 5.183 46.868 1.00 90.44 128 ALA A O 1
ATOM 990 N N . THR A 1 129 ? -28.325 3.934 45.037 1.00 85.38 129 THR A N 1
ATOM 991 C CA . THR A 1 129 ? -29.739 4.319 44.894 1.00 85.38 129 THR A CA 1
ATOM 992 C C . THR A 1 129 ? -30.616 3.596 45.913 1.00 85.38 129 THR A C 1
ATOM 994 O O . THR A 1 129 ? -31.459 4.229 46.543 1.00 85.38 129 THR A O 1
ATOM 997 N N . LYS A 1 130 ? -30.368 2.303 46.161 1.00 84.75 130 LYS A N 1
ATOM 998 C CA . LYS A 1 130 ? -31.149 1.507 47.121 1.00 84.75 130 LYS A CA 1
ATOM 999 C C . LYS A 1 130 ? -30.935 1.913 48.584 1.00 84.75 130 LYS A C 1
ATOM 1001 O O . LYS A 1 130 ? -31.839 1.739 49.396 1.00 84.75 130 LYS A O 1
ATOM 1006 N N . SER A 1 131 ? -29.767 2.452 48.942 1.00 75.81 131 SER A N 1
ATOM 1007 C CA . SER A 1 131 ? -29.537 2.995 50.289 1.00 75.81 131 SER A CA 1
ATOM 1008 C C . SER A 1 131 ? -30.180 4.370 50.496 1.00 75.81 131 SER A C 1
ATOM 1010 O O . SER A 1 131 ? -30.621 4.659 51.603 1.00 75.81 131 SER A O 1
ATOM 1012 N N . LYS A 1 132 ? -30.292 5.194 49.447 1.00 74.69 132 LYS A N 1
ATOM 1013 C CA . LYS A 1 132 ? -30.946 6.513 49.509 1.00 74.69 132 LYS A CA 1
ATOM 1014 C C . LYS A 1 132 ? -32.470 6.454 49.576 1.00 74.69 132 LYS A C 1
ATOM 1016 O O . LYS A 1 132 ? -33.079 7.403 50.051 1.00 74.69 132 LYS A O 1
ATOM 1021 N N . SER A 1 133 ? -33.082 5.360 49.129 1.00 66.50 133 SER A N 1
ATOM 1022 C CA . SER A 1 133 ? -34.537 5.191 49.132 1.00 66.50 133 SER A CA 1
ATOM 1023 C C . SER A 1 133 ? -35.072 4.392 50.323 1.00 66.50 133 SER A C 1
ATOM 1025 O O . SER A 1 133 ? -36.250 4.053 50.319 1.00 66.50 133 SER A O 1
ATOM 1027 N N . LYS A 1 134 ? -34.245 4.032 51.318 1.00 70.19 134 LYS A N 1
ATOM 1028 C CA . LYS A 1 134 ? -34.747 3.424 52.558 1.00 70.19 134 LYS A CA 1
ATOM 1029 C C . LYS A 1 134 ? -35.296 4.557 53.434 1.00 70.19 134 LYS A C 1
ATOM 1031 O O . LYS A 1 134 ? -34.482 5.320 53.958 1.00 70.19 134 LYS A O 1
ATOM 1036 N N . PRO A 1 135 ? -36.630 4.720 53.560 1.00 61.06 135 PRO A N 1
ATOM 1037 C CA . PRO A 1 135 ? -37.185 5.736 54.436 1.00 61.06 135 PRO A CA 1
ATOM 1038 C C . PRO A 1 135 ? -36.677 5.439 55.841 1.00 61.06 135 PRO A C 1
ATOM 1040 O O . PRO A 1 135 ? -36.788 4.318 56.342 1.00 61.06 135 PRO A O 1
ATOM 1043 N N . ARG A 1 136 ? -36.033 6.441 56.432 1.00 61.78 136 ARG A N 1
ATOM 1044 C CA . ARG A 1 136 ? -35.642 6.451 57.832 1.00 61.78 136 ARG A CA 1
ATOM 1045 C C . ARG A 1 136 ? -36.955 6.413 58.608 1.00 61.78 136 ARG A C 1
ATOM 1047 O O . ARG A 1 136 ? -37.570 7.453 58.793 1.00 61.78 136 ARG A O 1
ATOM 1054 N N . THR A 1 137 ? -37.429 5.212 58.938 1.00 61.66 137 THR A N 1
ATOM 1055 C CA . THR A 1 137 ? -38.598 5.017 59.795 1.00 61.66 137 THR A CA 1
ATOM 1056 C C . THR A 1 137 ? -38.374 5.850 61.039 1.00 61.66 137 THR A C 1
ATOM 1058 O O . THR A 1 137 ? -37.383 5.663 61.747 1.00 61.66 137 THR A O 1
ATOM 1061 N N . GLU A 1 138 ? -39.245 6.834 61.199 1.00 59.06 138 GLU A N 1
ATOM 1062 C CA . GLU A 1 138 ? -39.221 7.855 62.225 1.00 59.06 138 GLU A CA 1
ATOM 1063 C C . GLU A 1 138 ? -39.286 7.172 63.591 1.00 59.06 138 GLU A C 1
ATOM 1065 O O . GLU A 1 138 ? -40.338 6.742 64.054 1.00 59.06 138 GLU A O 1
ATOM 1070 N N . SER A 1 139 ? -38.126 7.011 64.225 1.00 57.78 139 SER A N 1
ATOM 1071 C CA . SER A 1 139 ? -38.053 6.738 65.654 1.00 57.78 139 SER A CA 1
ATOM 1072 C C . SER A 1 139 ? -38.362 8.050 66.362 1.00 57.78 139 SER A C 1
ATOM 1074 O O . SER A 1 139 ? -37.504 8.924 66.494 1.00 57.78 139 SER A O 1
ATOM 1076 N N . ALA A 1 140 ? -39.630 8.197 66.724 1.00 57.78 140 ALA A N 1
ATOM 1077 C CA . ALA A 1 140 ? -40.119 9.243 67.593 1.00 57.78 140 ALA A CA 1
ATOM 1078 C C . ALA A 1 140 ? -39.439 9.165 68.978 1.00 57.78 140 ALA A C 1
ATOM 1080 O O . ALA A 1 140 ? -39.369 8.096 69.578 1.00 57.78 140 ALA A O 1
ATOM 1081 N N . SER A 1 141 ? -38.956 10.331 69.427 1.00 53.09 141 SER A N 1
ATOM 1082 C CA . SER A 1 141 ? -38.944 10.864 70.805 1.00 53.09 141 SER A CA 1
ATOM 1083 C C . SER A 1 141 ? -38.426 10.017 71.980 1.00 53.09 141 SER A C 1
ATOM 1085 O O . SER A 1 141 ? -39.119 9.119 72.433 1.00 53.09 141 SER A O 1
ATOM 1087 N N . ASP A 1 142 ? -37.319 10.471 72.595 1.00 51.34 142 ASP A N 1
ATOM 1088 C CA . ASP A 1 142 ? -37.315 10.898 74.014 1.00 51.34 142 ASP A CA 1
ATOM 1089 C C . ASP A 1 142 ? -36.077 11.782 74.357 1.00 51.34 142 ASP A C 1
ATOM 1091 O O . ASP A 1 142 ? -34.955 11.391 74.019 1.00 51.34 142 ASP A O 1
ATOM 1095 N N . PRO A 1 143 ? -36.220 12.972 74.994 1.00 68.69 143 PRO A N 1
ATOM 1096 C CA . PRO A 1 143 ? -35.096 13.836 75.376 1.00 68.69 143 PRO A CA 1
ATOM 1097 C C . PRO A 1 143 ? -34.996 14.111 76.896 1.00 68.69 143 PRO A C 1
ATOM 1099 O O . PRO A 1 143 ? -35.762 14.909 77.430 1.00 68.69 143 PRO A O 1
ATOM 1102 N N . LYS A 1 144 ? -33.990 13.547 77.584 1.00 52.50 144 LYS A N 1
ATOM 1103 C CA . LYS A 1 144 ? -33.327 14.053 78.825 1.00 52.50 144 LYS A CA 1
ATOM 1104 C C . LYS A 1 144 ? -32.322 12.978 79.280 1.00 52.50 144 LYS A C 1
ATOM 1106 O O . LYS A 1 144 ? -32.661 11.811 79.226 1.00 52.50 144 LYS A O 1
ATOM 1111 N N . SER A 1 145 ? -31.086 13.223 79.721 1.00 45.00 145 SER A N 1
ATOM 1112 C CA . SER A 1 145 ? -30.606 14.241 80.655 1.00 45.00 145 SER A CA 1
ATOM 1113 C C . SER A 1 145 ? -29.056 14.207 80.736 1.00 45.00 145 SER A C 1
ATOM 1115 O O . SER A 1 145 ? -28.485 13.123 80.723 1.00 45.00 145 SER A O 1
ATOM 1117 N N . THR A 1 146 ? -28.429 15.392 80.868 1.00 46.12 146 THR A N 1
ATOM 1118 C CA . THR A 1 146 ? -27.219 15.752 81.677 1.00 46.12 146 THR A CA 1
ATOM 1119 C C . THR A 1 146 ? -25.921 14.922 81.530 1.00 46.12 146 THR A C 1
ATOM 1121 O O . THR A 1 146 ? -25.892 13.768 81.928 1.00 46.12 146 THR A O 1
ATOM 1124 N N . SER A 1 147 ? -24.821 15.388 80.913 1.00 55.62 147 SER A N 1
ATOM 1125 C CA . SER A 1 147 ? -23.841 16.449 81.283 1.00 55.62 147 SER A CA 1
ATOM 1126 C C . SER A 1 147 ? -22.959 16.168 82.517 1.00 55.62 147 SER A C 1
ATOM 1128 O O . SER A 1 147 ? -23.498 16.250 83.615 1.00 55.62 147 SER A O 1
ATOM 1130 N N . THR A 1 148 ? -21.637 15.970 82.317 1.00 42.47 148 THR A N 1
ATOM 1131 C CA . THR A 1 148 ? -20.469 16.531 83.077 1.00 42.47 148 THR A CA 1
ATOM 1132 C C . THR A 1 148 ? -19.137 15.895 82.595 1.00 42.47 148 THR A C 1
ATOM 1134 O O . THR A 1 148 ? -19.007 14.679 82.569 1.00 42.47 148 THR A O 1
ATOM 1137 N N . THR A 1 149 ? -18.280 16.649 81.884 1.00 46.84 149 THR A N 1
ATOM 1138 C CA . THR A 1 149 ? -16.969 17.238 82.298 1.00 46.84 149 THR A CA 1
ATOM 1139 C C . THR A 1 149 ? -15.807 16.257 82.532 1.00 46.84 149 THR A C 1
ATOM 1141 O O . THR A 1 149 ? -15.854 15.472 83.469 1.00 46.84 149 THR A O 1
ATOM 1144 N N . ASP A 1 150 ? -14.719 16.393 81.760 1.00 42.19 150 ASP A N 1
ATOM 1145 C CA . ASP A 1 150 ? -13.428 16.967 82.217 1.00 42.19 150 ASP A CA 1
ATOM 1146 C C . ASP A 1 150 ? -12.177 16.347 81.535 1.00 42.19 150 ASP A C 1
ATOM 1148 O O . ASP A 1 150 ? -11.934 15.147 81.584 1.00 42.19 150 ASP A O 1
ATOM 1152 N N . SER A 1 151 ? -11.372 17.240 80.948 1.00 54.78 151 SER A N 1
ATOM 1153 C CA . SER A 1 151 ? -9.923 17.183 80.671 1.00 54.78 151 SER A CA 1
ATOM 1154 C C . SER A 1 151 ? -9.276 16.292 79.570 1.00 54.78 151 SER A C 1
ATOM 1156 O O . SER A 1 151 ? -9.542 15.098 79.449 1.00 54.78 151 SER A O 1
ATOM 1158 N N . PRO A 1 152 ? -8.317 16.866 78.792 1.00 68.50 152 PRO A N 1
ATOM 1159 C CA . PRO A 1 152 ? -7.483 16.178 77.799 1.00 68.50 152 PRO A CA 1
ATOM 1160 C C . PRO A 1 152 ? -6.069 15.849 78.330 1.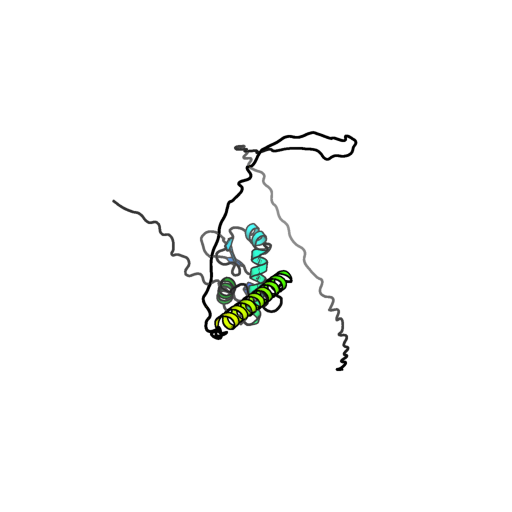00 68.50 152 PRO A C 1
ATOM 1162 O O . PRO A 1 152 ? -5.563 16.557 79.203 1.00 68.50 152 PRO A O 1
ATOM 1165 N N . PRO A 1 153 ? -5.327 14.928 77.683 1.00 57.59 153 PRO A N 1
ATOM 1166 C CA . PRO A 1 153 ? -3.876 15.072 77.645 1.00 57.59 153 PRO A CA 1
ATOM 1167 C C . PRO A 1 153 ? -3.313 15.079 76.220 1.00 57.59 153 PRO A C 1
ATOM 1169 O O . PRO A 1 153 ? -3.461 14.157 75.422 1.00 57.59 153 PRO A O 1
ATOM 1172 N N . LYS A 1 154 ? -2.583 16.163 75.953 1.00 56.09 154 LYS A N 1
ATOM 1173 C CA . LYS A 1 154 ? -1.553 16.288 74.923 1.00 56.09 154 LYS A CA 1
ATOM 1174 C C . LYS A 1 154 ? -0.435 15.283 75.228 1.00 56.09 154 LYS A C 1
ATOM 1176 O O . LYS A 1 154 ? 0.117 15.348 76.322 1.00 56.09 154 LYS A O 1
ATOM 1181 N N . PHE A 1 155 ? 0.003 14.486 74.254 1.00 53.94 155 PHE A N 1
ATOM 1182 C CA . PHE A 1 155 ? 1.367 13.951 74.265 1.00 53.94 155 PHE A CA 1
ATOM 1183 C C . PHE A 1 155 ? 2.117 14.340 72.997 1.00 53.94 155 PHE A C 1
ATOM 1185 O O . PHE A 1 155 ? 1.678 14.131 71.869 1.00 53.94 155 PHE A O 1
ATOM 1192 N N . LYS A 1 156 ? 3.236 15.012 73.260 1.00 58.94 156 LYS A N 1
ATOM 1193 C CA . LYS A 1 156 ? 4.175 15.606 72.324 1.00 58.94 156 LYS A CA 1
ATOM 1194 C C . LYS A 1 156 ? 5.115 14.538 71.766 1.00 58.94 156 LYS A C 1
ATOM 1196 O O . LYS A 1 156 ? 5.592 13.670 72.487 1.00 58.94 156 LYS A O 1
ATOM 1201 N N . SER A 1 157 ? 5.439 14.722 70.496 1.00 59.91 157 SER A N 1
ATOM 1202 C CA . SER A 1 157 ? 6.634 14.268 69.785 1.00 59.91 157 SER A CA 1
ATOM 1203 C C . SER A 1 157 ? 7.952 14.455 70.556 1.00 59.91 157 SER A C 1
ATOM 1205 O O . SER A 1 157 ? 8.169 15.530 71.125 1.00 59.91 157 SER A O 1
ATOM 1207 N N . LYS A 1 158 ? 8.892 13.502 70.433 1.00 62.16 158 LYS A N 1
ATOM 1208 C CA . LYS A 1 158 ? 10.341 13.776 70.510 1.00 62.16 158 LYS A CA 1
ATOM 1209 C C . LYS A 1 158 ? 11.175 12.739 69.733 1.00 62.16 158 LYS A C 1
ATOM 1211 O O . LYS A 1 158 ? 10.838 11.563 69.703 1.00 62.16 158 LYS A O 1
ATOM 1216 N N . LEU A 1 159 ? 12.217 13.247 69.073 1.00 54.38 159 LEU A N 1
ATOM 1217 C CA . LEU A 1 159 ? 13.127 12.612 68.113 1.00 54.38 159 LEU A CA 1
ATOM 1218 C C . LEU A 1 159 ? 14.292 11.815 68.761 1.00 54.38 159 LEU A C 1
ATOM 1220 O O . LEU A 1 159 ? 14.831 12.288 69.757 1.00 54.38 159 LEU A O 1
ATOM 1224 N N . ALA A 1 160 ? 14.730 10.757 68.040 1.00 55.03 160 ALA A N 1
ATOM 1225 C CA . ALA A 1 160 ? 16.111 10.249 67.775 1.00 55.03 160 ALA A CA 1
ATOM 1226 C C . ALA A 1 160 ? 16.989 9.682 68.933 1.00 55.03 160 ALA A C 1
ATOM 12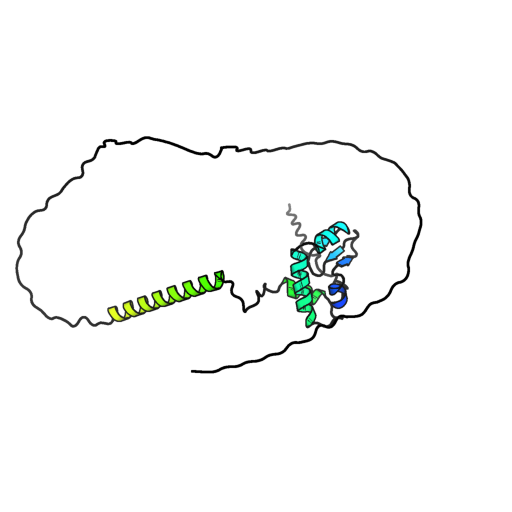28 O O . ALA A 1 160 ? 16.668 9.962 70.085 1.00 55.03 160 ALA A O 1
ATOM 1229 N N . PRO A 1 161 ? 18.136 8.969 68.692 1.00 54.56 161 PRO A N 1
ATOM 1230 C CA . PRO A 1 161 ? 18.747 8.373 67.472 1.00 54.56 161 PRO A CA 1
ATOM 1231 C C . PRO A 1 161 ? 19.191 6.867 67.601 1.00 54.56 161 PRO A C 1
ATOM 1233 O O . PRO A 1 161 ? 18.999 6.239 68.633 1.00 54.56 161 PRO A O 1
ATOM 1236 N N . SER A 1 162 ? 19.781 6.335 66.511 1.00 50.91 162 SER A N 1
ATOM 1237 C CA . SER A 1 162 ? 20.517 5.059 66.234 1.00 50.91 162 SER A CA 1
ATOM 1238 C C . SER A 1 162 ? 21.208 4.297 67.399 1.00 50.91 162 SER A C 1
ATOM 1240 O O . SER A 1 162 ? 21.636 4.933 68.361 1.00 50.91 162 SER A O 1
ATOM 1242 N N . PRO A 1 163 ? 21.439 2.964 67.283 1.00 53.69 163 PRO A N 1
ATOM 1243 C CA . PRO A 1 163 ? 22.759 2.526 66.796 1.00 53.69 163 PRO A CA 1
ATOM 1244 C C . PRO A 1 163 ? 22.781 1.325 65.823 1.00 53.69 163 PRO A C 1
ATOM 1246 O O . PRO A 1 163 ? 21.883 0.489 65.749 1.00 53.69 163 PRO A O 1
ATOM 1249 N N . GLU A 1 164 ? 23.901 1.292 65.105 1.00 50.03 164 GLU A N 1
ATOM 1250 C CA . GLU A 1 164 ? 24.433 0.315 64.156 1.00 50.03 164 GLU A CA 1
ATOM 1251 C C . GLU A 1 164 ? 24.355 -1.164 64.578 1.00 50.03 164 GLU A C 1
ATOM 1253 O O . GLU A 1 164 ? 24.633 -1.523 65.719 1.00 50.03 164 GLU A O 1
ATOM 1258 N N . SER A 1 165 ? 24.156 -2.053 63.598 1.00 55.31 165 SER A N 1
ATOM 1259 C CA . SER A 1 165 ? 24.933 -3.301 63.524 1.00 55.31 165 SER A CA 1
ATOM 1260 C C . SER A 1 165 ? 25.014 -3.836 62.087 1.00 55.31 165 SER A C 1
ATOM 1262 O O . SER A 1 165 ? 24.026 -4.196 61.454 1.00 55.31 165 SER A O 1
ATOM 1264 N N . ASN A 1 166 ? 26.252 -3.851 61.589 1.00 49.84 166 ASN A N 1
ATOM 1265 C CA . ASN A 1 166 ? 26.741 -4.632 60.452 1.00 49.84 166 ASN A CA 1
ATOM 1266 C C . ASN A 1 166 ? 26.605 -6.143 60.734 1.00 49.84 166 ASN A C 1
ATOM 1268 O O . ASN A 1 166 ? 26.721 -6.558 61.888 1.00 49.84 166 ASN A O 1
ATOM 1272 N N . PRO A 1 167 ? 26.509 -6.976 59.683 1.00 56.09 167 PRO A N 1
ATOM 1273 C CA . PRO A 1 167 ? 27.695 -7.775 59.368 1.00 56.09 167 PRO A CA 1
ATOM 1274 C C . PRO A 1 167 ? 28.068 -7.810 57.870 1.00 56.09 167 PRO A C 1
ATOM 1276 O O . PRO A 1 167 ? 27.295 -8.234 57.013 1.00 56.09 167 PRO A O 1
ATOM 1279 N N . LYS A 1 168 ? 29.328 -7.418 57.612 1.00 44.25 168 LYS A N 1
ATOM 1280 C CA . LYS A 1 168 ? 30.322 -8.094 56.743 1.00 44.25 168 LYS A CA 1
ATOM 1281 C C . LYS A 1 168 ? 30.072 -9.618 56.683 1.00 44.25 168 LYS A C 1
ATOM 1283 O O . LYS A 1 168 ? 29.757 -10.201 57.709 1.00 44.25 168 LYS A O 1
ATOM 1288 N N . ASP A 1 169 ? 30.245 -10.371 55.600 1.00 44.50 169 ASP A N 1
ATOM 1289 C CA . ASP A 1 169 ? 31.245 -10.305 54.535 1.00 44.50 169 ASP A CA 1
ATOM 1290 C C . ASP A 1 169 ? 30.887 -11.333 53.423 1.00 44.50 169 ASP A C 1
ATOM 1292 O O . ASP A 1 169 ? 30.280 -12.366 53.709 1.00 44.50 169 ASP A O 1
ATOM 1296 N N . LYS A 1 170 ? 31.431 -11.094 52.215 1.00 51.56 170 LYS A N 1
ATOM 1297 C CA . LYS A 1 170 ? 31.956 -12.082 51.231 1.00 51.56 170 LYS A CA 1
ATOM 1298 C C . LYS A 1 170 ? 31.138 -12.530 49.988 1.00 51.56 170 LYS A C 1
ATOM 1300 O O . LYS A 1 170 ? 30.387 -13.492 50.039 1.00 51.56 170 LYS A O 1
ATOM 1305 N N . SER A 1 171 ? 31.471 -11.852 48.869 1.00 47.78 171 SER A N 1
ATOM 1306 C CA . SER A 1 171 ? 31.837 -12.314 47.492 1.00 47.78 171 SER A CA 1
ATOM 1307 C C . SER A 1 171 ? 30.867 -13.225 46.698 1.00 47.78 171 SER A C 1
ATOM 1309 O O . SER A 1 171 ? 30.172 -14.041 47.271 1.00 47.78 171 SER A O 1
ATOM 1311 N N . THR A 1 172 ? 30.720 -13.223 45.364 1.00 44.28 172 THR A N 1
ATOM 1312 C CA . THR A 1 172 ? 31.493 -12.795 44.170 1.00 44.28 172 THR A CA 1
ATOM 1313 C C . THR A 1 172 ? 30.458 -12.826 43.009 1.00 44.28 172 THR A C 1
ATOM 1315 O O . THR A 1 172 ? 29.679 -13.770 42.949 1.00 44.28 172 THR A O 1
ATOM 1318 N N . SER A 1 173 ? 30.287 -11.879 42.080 1.00 49.41 173 SER A N 1
ATOM 1319 C CA . SER A 1 173 ? 31.072 -11.705 40.844 1.00 49.41 173 SER A CA 1
ATOM 1320 C C . SER A 1 173 ? 30.310 -10.771 39.864 1.00 49.41 173 SER A C 1
ATOM 1322 O O . SER A 1 173 ? 29.103 -10.902 39.698 1.00 49.41 173 SER A O 1
ATOM 1324 N N . GLU A 1 174 ? 31.056 -9.806 39.310 1.00 62.16 174 GLU A N 1
ATOM 1325 C CA . GLU A 1 174 ? 30.971 -9.011 38.055 1.00 62.16 174 GLU A CA 1
ATOM 1326 C C . GLU A 1 174 ? 29.742 -9.073 37.102 1.00 62.16 174 GLU A C 1
ATOM 1328 O O . GLU A 1 174 ? 29.198 -10.149 36.864 1.00 62.16 174 GLU A O 1
ATOM 1333 N N . PRO A 1 175 ? 29.351 -7.938 36.453 1.00 50.75 175 PRO A N 1
ATOM 1334 C CA . PRO A 1 175 ? 30.136 -7.405 35.322 1.00 50.75 175 PRO A CA 1
ATOM 1335 C C . PRO A 1 175 ? 30.302 -5.870 35.185 1.00 50.75 175 PRO A C 1
ATOM 1337 O O . PRO A 1 175 ? 29.415 -5.072 35.473 1.00 50.75 175 PRO A O 1
ATOM 1340 N N . LYS A 1 176 ? 31.500 -5.543 34.671 1.00 62.88 176 LYS A N 1
ATOM 1341 C CA . LYS A 1 176 ? 32.072 -4.354 33.996 1.00 62.88 176 LYS A CA 1
ATOM 1342 C C . LYS A 1 176 ? 31.232 -3.080 33.728 1.00 62.88 176 LYS A C 1
ATOM 1344 O O . LYS A 1 176 ? 30.136 -3.161 33.181 1.00 62.88 176 LYS A O 1
ATOM 1349 N N . PRO A 1 177 ? 31.853 -1.889 33.897 1.00 66.38 177 PRO A N 1
ATOM 1350 C CA . PRO A 1 177 ? 31.384 -0.617 33.349 1.00 66.38 177 PRO A CA 1
ATOM 1351 C C . PRO A 1 177 ? 32.005 -0.332 31.972 1.00 66.38 177 PRO A C 1
ATOM 1353 O O . PRO A 1 177 ? 33.088 -0.844 31.688 1.00 66.38 177 PRO A O 1
ATOM 1356 N N . GLN A 1 178 ? 31.346 0.529 31.180 1.00 51.19 178 GLN A N 1
ATOM 1357 C CA . GLN A 1 178 ? 31.855 1.426 30.111 1.00 51.19 178 GLN A CA 1
ATOM 1358 C C . GLN A 1 178 ? 30.753 1.606 29.045 1.00 51.19 178 GLN A C 1
ATOM 1360 O O . GLN A 1 178 ? 30.044 0.661 28.739 1.00 51.19 178 GLN A O 1
ATOM 1365 N N . ARG A 1 179 ? 30.524 2.749 28.396 1.00 53.88 179 ARG A N 1
ATOM 1366 C CA . ARG A 1 179 ? 31.165 4.067 28.385 1.00 53.88 179 ARG A CA 1
ATOM 1367 C C . ARG A 1 179 ? 30.252 4.969 27.548 1.00 53.88 179 ARG A C 1
ATOM 1369 O O . ARG A 1 179 ? 29.739 4.559 26.514 1.00 53.88 179 ARG A O 1
ATOM 1376 N N . ILE A 1 180 ? 30.060 6.188 28.024 1.00 62.41 180 ILE A N 1
ATOM 1377 C CA . ILE A 1 180 ? 29.393 7.289 27.333 1.00 62.41 180 ILE A CA 1
ATOM 1378 C C . ILE A 1 180 ? 30.341 7.767 26.227 1.00 62.41 180 ILE A C 1
ATOM 1380 O O . ILE A 1 180 ? 31.488 8.082 26.541 1.00 62.41 180 ILE A O 1
ATOM 1384 N N . THR A 1 181 ? 29.891 7.862 24.975 1.00 51.41 181 THR A N 1
ATOM 1385 C CA . THR A 1 181 ? 30.555 8.692 23.953 1.00 51.41 181 THR A CA 1
ATOM 1386 C C . THR A 1 181 ? 29.540 9.246 22.962 1.00 51.41 181 THR A C 1
ATOM 1388 O O . THR A 1 181 ? 29.083 8.560 22.051 1.00 51.41 181 THR A O 1
ATOM 1391 N N . THR A 1 182 ? 29.233 10.523 23.157 1.00 59.41 182 THR A N 1
ATOM 1392 C CA . THR A 1 182 ? 28.839 11.489 22.134 1.00 59.41 182 THR A CA 1
ATOM 1393 C C . THR A 1 182 ? 29.946 11.582 21.085 1.00 59.41 182 THR A C 1
ATOM 1395 O O . THR A 1 182 ? 31.103 11.767 21.458 1.00 59.41 182 THR A O 1
ATOM 1398 N N . VAL A 1 183 ? 29.613 11.510 19.797 1.00 50.69 183 VAL A N 1
ATOM 1399 C CA . VAL A 1 183 ? 30.520 11.941 18.726 1.00 50.69 183 VAL A CA 1
ATOM 1400 C C . VAL A 1 183 ? 29.718 12.753 17.717 1.00 50.69 183 VAL A C 1
ATOM 1402 O O . VAL A 1 183 ? 28.928 12.224 16.942 1.00 50.69 183 VAL A O 1
ATOM 1405 N N . GLN A 1 184 ? 29.924 14.067 17.780 1.00 52.47 184 GLN A N 1
ATOM 1406 C CA . GLN A 1 184 ? 29.801 14.949 16.630 1.00 52.47 184 GLN A CA 1
ATOM 1407 C C . GLN A 1 184 ? 30.961 14.617 15.686 1.00 52.47 184 GLN A C 1
ATOM 1409 O O . GLN A 1 184 ? 32.102 14.503 16.135 1.00 52.47 184 GLN A O 1
ATOM 1414 N N . THR A 1 185 ? 30.714 14.500 14.387 1.00 50.78 185 THR A N 1
ATOM 1415 C CA . THR A 1 185 ? 31.780 14.665 13.395 1.00 50.78 185 THR A CA 1
ATOM 1416 C C . THR A 1 185 ? 31.204 15.359 12.177 1.00 50.78 185 THR A C 1
ATOM 1418 O O . THR A 1 185 ? 30.355 14.827 11.468 1.00 50.78 185 THR A O 1
ATOM 1421 N N . ALA A 1 186 ? 31.663 16.589 11.998 1.00 49.41 186 ALA A N 1
ATOM 1422 C CA . ALA A 1 186 ? 31.536 17.363 10.787 1.00 49.41 186 ALA A CA 1
ATOM 1423 C C . ALA A 1 186 ? 32.743 17.066 9.876 1.00 49.41 186 ALA A C 1
ATOM 1425 O O . ALA A 1 186 ? 33.819 16.750 10.374 1.00 49.41 186 ALA A O 1
ATOM 1426 N N . HIS A 1 187 ? 32.546 17.271 8.572 1.00 44.00 187 HIS A N 1
ATOM 1427 C CA . HIS A 1 187 ? 33.560 17.494 7.533 1.00 44.00 187 HIS A CA 1
ATOM 1428 C C . HIS A 1 187 ? 34.533 16.350 7.205 1.00 44.00 187 HIS A C 1
ATOM 1430 O O . HIS A 1 187 ? 35.480 16.063 7.929 1.00 44.00 187 HIS A O 1
ATOM 1436 N N . SER A 1 188 ? 34.403 15.825 5.985 1.00 50.91 188 SER A N 1
ATOM 1437 C CA . SER A 1 188 ? 35.559 15.500 5.142 1.00 50.91 188 SER A CA 1
ATOM 1438 C C . SER A 1 188 ? 35.171 15.671 3.676 1.00 50.91 188 SER A C 1
ATOM 1440 O O . SER A 1 188 ? 34.370 14.923 3.125 1.00 50.91 188 SER A O 1
ATOM 1442 N N . GLN A 1 189 ? 35.720 16.732 3.093 1.00 59.38 189 GLN A N 1
ATOM 1443 C CA . GLN A 1 189 ? 35.880 16.925 1.661 1.00 59.38 189 GLN A CA 1
ATOM 1444 C C . GLN A 1 189 ? 37.061 16.058 1.198 1.00 59.38 189 GLN A C 1
ATOM 1446 O O . GLN A 1 189 ? 38.104 16.081 1.846 1.00 59.38 189 GLN A O 1
ATOM 1451 N N . SER A 1 190 ? 36.912 15.353 0.078 1.00 47.03 190 SER A N 1
ATOM 1452 C CA . SER A 1 190 ? 37.997 14.968 -0.846 1.00 47.03 190 SER A CA 1
ATOM 1453 C C . SER A 1 190 ? 37.335 14.322 -2.069 1.00 47.03 190 SER A C 1
ATOM 1455 O O . SER A 1 190 ? 36.672 13.299 -1.932 1.00 47.03 190 SER A O 1
ATOM 1457 N N . THR A 1 191 ? 37.228 14.999 -3.215 1.00 44.56 191 THR A N 1
ATOM 1458 C CA . THR A 1 191 ? 38.229 15.036 -4.301 1.00 44.56 191 THR A CA 1
ATOM 1459 C C . THR A 1 191 ? 38.750 13.653 -4.686 1.00 44.56 191 THR A C 1
ATOM 1461 O O . THR A 1 191 ? 39.609 13.125 -3.992 1.00 44.56 191 THR A O 1
ATOM 1464 N N . THR A 1 192 ? 38.293 13.130 -5.823 1.00 44.81 192 THR A N 1
ATOM 1465 C CA . THR A 1 192 ? 39.128 12.966 -7.027 1.00 44.81 192 THR A CA 1
ATOM 1466 C C . THR A 1 192 ? 38.237 12.677 -8.237 1.00 44.81 192 THR A C 1
ATOM 1468 O O . THR A 1 192 ? 37.510 11.690 -8.294 1.00 44.81 192 THR A O 1
ATOM 1471 N N . ALA A 1 193 ? 38.301 13.585 -9.208 1.00 45.12 193 ALA A N 1
ATOM 1472 C CA . ALA A 1 193 ? 37.961 13.305 -10.589 1.00 45.12 193 ALA A CA 1
ATOM 1473 C C . ALA A 1 193 ? 39.062 12.411 -11.172 1.00 45.12 193 ALA A C 1
ATOM 1475 O O . ALA A 1 193 ? 40.240 12.725 -11.014 1.00 45.12 193 ALA A O 1
ATOM 1476 N N . ASN A 1 194 ? 38.683 11.325 -11.837 1.00 53.75 194 ASN A N 1
ATOM 1477 C CA . ASN A 1 194 ? 39.487 10.726 -12.893 1.00 53.75 194 ASN A CA 1
ATOM 1478 C C . ASN A 1 194 ? 38.540 10.330 -14.017 1.00 53.75 194 ASN A C 1
ATOM 1480 O O . ASN A 1 194 ? 37.525 9.667 -13.796 1.00 53.75 194 ASN A O 1
ATOM 1484 N N . ALA A 1 195 ? 38.878 10.853 -15.182 1.00 44.22 195 ALA A N 1
ATOM 1485 C CA . ALA A 1 195 ? 38.260 10.602 -16.458 1.00 44.22 195 ALA A CA 1
ATOM 1486 C C . ALA A 1 195 ? 38.948 9.405 -17.142 1.00 44.22 195 ALA A C 1
ATOM 1488 O O . ALA A 1 195 ? 40.061 9.038 -16.767 1.00 44.22 195 ALA A O 1
ATOM 1489 N N . ASP A 1 196 ? 38.246 8.876 -18.145 1.00 41.41 196 ASP A N 1
ATOM 1490 C CA . ASP A 1 196 ? 38.744 8.128 -19.308 1.00 41.41 196 ASP A CA 1
ATOM 1491 C C . ASP A 1 196 ? 39.313 6.708 -19.101 1.00 41.41 196 ASP A C 1
ATOM 1493 O O . ASP A 1 196 ? 40.433 6.541 -18.633 1.00 41.41 196 ASP A O 1
ATOM 1497 N N . ASP A 1 197 ? 38.528 5.700 -19.520 1.00 46.09 197 ASP A N 1
ATOM 1498 C CA . ASP A 1 197 ? 38.939 4.530 -20.340 1.00 46.09 197 ASP A CA 1
ATOM 1499 C C . ASP A 1 197 ? 37.647 3.746 -20.697 1.00 46.09 197 ASP A C 1
ATOM 1501 O O . ASP A 1 197 ? 36.987 3.166 -19.834 1.00 46.09 197 ASP A O 1
ATOM 1505 N N . ASP A 1 198 ? 37.001 3.998 -21.836 1.00 44.12 198 ASP A N 1
ATOM 1506 C CA . ASP A 1 198 ? 37.246 3.361 -23.141 1.00 44.12 198 ASP A CA 1
ATOM 1507 C C . ASP A 1 198 ? 37.304 1.820 -23.101 1.00 44.12 198 ASP A C 1
ATOM 1509 O O . ASP A 1 198 ? 38.338 1.236 -22.812 1.00 44.12 198 ASP A O 1
ATOM 1513 N N . SER A 1 199 ? 36.179 1.157 -23.410 1.00 52.94 199 SER A N 1
ATOM 1514 C CA . SER A 1 199 ? 36.111 -0.043 -24.276 1.00 52.94 199 SER A CA 1
ATOM 1515 C C . SER A 1 199 ? 34.837 -0.866 -24.040 1.00 52.94 199 SER A C 1
ATOM 1517 O O . SER A 1 199 ? 34.740 -1.722 -23.164 1.00 52.94 199 SER A O 1
ATOM 1519 N N . SER A 1 200 ? 33.858 -0.646 -24.916 1.00 53.16 200 SER A N 1
ATOM 1520 C CA . SER A 1 200 ? 32.976 -1.706 -25.427 1.00 53.16 200 SER A CA 1
ATOM 1521 C C . SER A 1 200 ? 33.698 -2.386 -26.603 1.00 53.16 200 SER A C 1
ATOM 1523 O O . SER A 1 200 ? 34.390 -1.680 -27.337 1.00 53.16 200 SER A O 1
ATOM 1525 N N . PRO A 1 201 ? 33.528 -3.703 -26.855 1.00 60.47 201 PRO A N 1
ATOM 1526 C CA . PRO A 1 201 ? 32.367 -4.103 -27.658 1.00 60.47 201 PRO A CA 1
ATOM 1527 C C . PRO A 1 201 ? 31.767 -5.505 -27.380 1.00 60.47 201 PRO A C 1
ATOM 1529 O O . PRO A 1 201 ? 32.462 -6.490 -27.174 1.00 60.47 201 PRO A O 1
ATOM 1532 N N . SER A 1 202 ? 30.4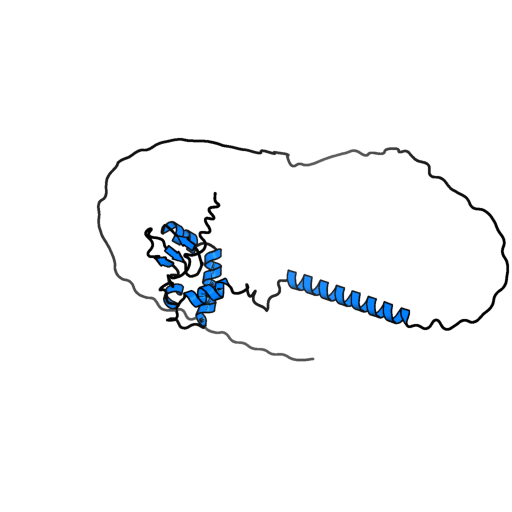35 -5.561 -27.502 1.00 45.25 202 SER A N 1
ATOM 1533 C CA . SER A 1 202 ? 29.646 -6.458 -28.375 1.00 45.25 202 SER A CA 1
ATOM 1534 C C . SER A 1 202 ? 29.920 -7.977 -28.408 1.00 45.25 202 SER A C 1
ATOM 1536 O O . SER A 1 202 ? 30.983 -8.404 -28.851 1.00 45.25 202 SER A O 1
ATOM 1538 N N . SER A 1 203 ? 28.879 -8.785 -28.122 1.00 51.72 203 SER A N 1
ATOM 1539 C CA . SER A 1 203 ? 28.336 -9.910 -28.945 1.00 51.72 203 SER A CA 1
ATOM 1540 C C . SER A 1 203 ? 27.550 -10.907 -28.058 1.00 51.72 203 SER A C 1
ATOM 1542 O O . SER A 1 203 ? 28.142 -11.532 -27.192 1.00 51.72 203 SER A O 1
ATOM 1544 N N . LYS A 1 204 ? 26.205 -10.961 -28.101 1.00 62.91 204 LYS A N 1
ATOM 1545 C CA . LYS A 1 204 ? 25.320 -11.822 -28.945 1.00 62.91 204 LYS A CA 1
ATOM 1546 C C . LYS A 1 204 ? 25.115 -13.279 -28.411 1.00 62.91 204 LYS A C 1
ATOM 1548 O O . LYS A 1 204 ? 25.828 -13.675 -27.503 1.00 62.91 204 LYS A O 1
ATOM 1553 N N . PRO A 1 205 ? 24.075 -14.036 -28.842 1.00 65.62 205 PRO A N 1
ATOM 1554 C CA . PRO A 1 205 ? 23.029 -14.566 -27.951 1.00 65.62 205 PRO A CA 1
ATOM 1555 C C . PRO A 1 205 ? 22.902 -16.107 -27.957 1.00 65.62 205 PRO A C 1
ATOM 1557 O O . PRO A 1 205 ? 23.373 -16.767 -28.878 1.00 65.62 205 PRO A O 1
ATOM 1560 N N . ALA A 1 206 ? 22.169 -16.683 -26.995 1.00 47.34 206 ALA A N 1
ATOM 1561 C CA . ALA A 1 206 ? 21.653 -18.053 -27.104 1.00 47.34 206 ALA A CA 1
ATOM 1562 C C . ALA A 1 206 ? 20.363 -18.254 -26.278 1.00 47.34 206 ALA A C 1
ATOM 1564 O O . ALA A 1 206 ? 20.391 -18.343 -25.057 1.00 47.34 206 ALA A O 1
ATOM 1565 N N . ASN A 1 207 ? 19.236 -18.316 -26.987 1.00 58.19 207 ASN A N 1
ATOM 1566 C CA . ASN A 1 207 ? 18.099 -19.216 -26.728 1.00 58.19 207 ASN A CA 1
ATOM 1567 C C . ASN A 1 207 ? 18.239 -20.373 -27.756 1.00 58.19 207 ASN A C 1
ATOM 1569 O O . ASN A 1 207 ? 18.929 -20.125 -28.753 1.00 58.19 207 ASN A O 1
ATOM 1573 N N . PRO A 1 208 ? 17.611 -21.568 -27.632 1.00 60.81 208 PRO A N 1
ATOM 1574 C CA . PRO A 1 208 ? 16.295 -21.827 -27.026 1.00 60.81 208 PRO A CA 1
ATOM 1575 C C . PRO A 1 208 ? 16.160 -23.185 -26.274 1.00 60.81 208 PRO A C 1
ATOM 1577 O O . PRO A 1 208 ? 17.126 -23.924 -26.117 1.00 60.81 208 PRO A O 1
ATOM 1580 N N . ASP A 1 209 ? 14.910 -23.511 -25.920 1.00 50.00 209 ASP A N 1
ATOM 1581 C CA . ASP A 1 209 ? 14.333 -24.864 -25.773 1.00 50.00 209 ASP A CA 1
ATOM 1582 C C . ASP A 1 209 ? 14.486 -25.616 -24.434 1.00 50.00 209 ASP A C 1
ATOM 1584 O O . ASP A 1 209 ? 15.431 -26.365 -24.227 1.00 50.00 209 ASP A O 1
ATOM 1588 N N . GLU A 1 210 ? 13.468 -25.503 -23.565 1.00 60.31 210 GLU A N 1
ATOM 1589 C CA . GLU A 1 210 ? 12.824 -26.681 -22.944 1.00 60.31 210 GLU A CA 1
ATOM 1590 C C . GLU A 1 210 ? 11.450 -26.321 -22.318 1.00 60.31 210 GLU A C 1
ATOM 1592 O O . GLU A 1 210 ? 11.373 -25.496 -21.404 1.00 60.31 210 GLU A O 1
ATOM 1597 N N . PRO A 1 211 ? 10.340 -26.938 -22.773 1.00 65.00 211 PRO A N 1
ATOM 1598 C CA . PRO A 1 211 ? 9.066 -27.002 -22.049 1.00 65.00 211 PRO A CA 1
ATOM 1599 C C . PRO A 1 211 ? 8.796 -28.450 -21.529 1.00 65.00 211 PRO A C 1
ATOM 1601 O O . PRO A 1 211 ? 9.625 -29.337 -21.693 1.00 65.00 211 PRO A O 1
ATOM 1604 N N . PRO A 1 212 ? 7.625 -28.780 -20.948 1.00 61.69 212 PRO A N 1
ATOM 1605 C CA . PRO A 1 212 ? 7.238 -28.563 -19.555 1.00 61.69 212 PRO A CA 1
ATOM 1606 C C . PRO A 1 212 ? 6.885 -29.885 -18.823 1.00 61.69 212 PRO A C 1
ATOM 1608 O O . PRO A 1 212 ? 6.182 -30.740 -19.360 1.00 61.69 212 PRO A O 1
ATOM 1611 N N . LEU A 1 213 ? 7.232 -30.033 -17.537 1.00 58.28 213 LEU A N 1
ATOM 1612 C CA . LEU A 1 213 ? 6.716 -31.132 -16.700 1.00 58.28 213 LEU A CA 1
ATOM 1613 C C . LEU A 1 213 ? 5.673 -30.641 -15.683 1.00 58.28 213 LEU A C 1
ATOM 1615 O O . LEU A 1 213 ? 5.994 -30.192 -14.591 1.00 58.28 213 LEU A O 1
ATOM 1619 N N . THR A 1 214 ? 4.419 -30.745 -16.129 1.00 66.00 214 THR A N 1
ATOM 1620 C CA . THR A 1 214 ? 3.157 -31.200 -15.491 1.00 66.00 214 THR A CA 1
ATOM 1621 C C . THR A 1 214 ? 2.972 -31.259 -13.950 1.00 66.00 214 THR A C 1
ATOM 1623 O O . THR A 1 214 ? 3.912 -31.405 -13.171 1.00 66.00 214 THR A O 1
ATOM 1626 N N . PRO A 1 215 ? 1.703 -31.204 -13.478 1.00 57.44 215 PRO A N 1
ATOM 1627 C CA . PRO A 1 215 ? 1.344 -30.876 -12.102 1.00 57.44 215 PRO A CA 1
ATOM 1628 C C . PRO A 1 215 ? 1.271 -32.105 -11.186 1.00 57.44 215 PRO A C 1
ATOM 1630 O O . PRO A 1 215 ? 0.726 -33.147 -11.551 1.00 57.44 215 PRO A O 1
ATOM 1633 N N . LYS A 1 216 ? 1.709 -31.965 -9.928 1.00 54.69 216 LYS A N 1
ATOM 1634 C CA . LYS A 1 216 ? 1.376 -32.931 -8.869 1.00 54.69 216 LYS A CA 1
ATOM 1635 C C . LYS A 1 216 ? 0.187 -32.456 -8.046 1.00 54.69 216 LYS A C 1
ATOM 1637 O O . LYS A 1 216 ? 0.313 -31.690 -7.095 1.00 54.69 216 LYS A O 1
ATOM 1642 N N . ALA A 1 217 ? -0.964 -33.015 -8.402 1.00 56.28 217 ALA A N 1
ATOM 1643 C CA . ALA A 1 217 ? -2.128 -33.143 -7.547 1.00 56.28 217 ALA A CA 1
ATOM 1644 C C . ALA A 1 217 ? -1.770 -33.846 -6.224 1.00 56.28 217 ALA A C 1
ATOM 1646 O O . ALA A 1 217 ? -1.157 -34.915 -6.220 1.00 56.28 217 ALA A O 1
ATOM 1647 N N . LYS A 1 218 ? -2.227 -33.293 -5.096 1.00 61.69 218 LYS A N 1
ATOM 1648 C CA . LYS A 1 218 ? -2.442 -34.052 -3.858 1.00 61.69 218 LYS A CA 1
ATOM 1649 C C . LYS A 1 218 ? -3.837 -33.768 -3.313 1.00 61.69 218 LYS A C 1
ATOM 1651 O O . LYS A 1 218 ? -4.079 -32.812 -2.591 1.00 61.69 218 LYS A O 1
ATOM 1656 N N . SER A 1 219 ? -4.739 -34.634 -3.762 1.00 58.44 219 SER A N 1
ATOM 1657 C CA . SER A 1 219 ? -5.816 -35.294 -3.021 1.00 58.44 219 SER A CA 1
ATOM 1658 C C . SER A 1 219 ? -6.260 -34.712 -1.670 1.00 58.44 219 SER A C 1
ATOM 1660 O O . SER A 1 219 ? -5.541 -34.766 -0.672 1.00 58.44 219 SER A O 1
ATOM 1662 N N . ASN A 1 220 ? -7.546 -34.362 -1.641 1.00 51.72 220 ASN A N 1
ATOM 1663 C CA . ASN A 1 220 ? -8.463 -34.433 -0.504 1.00 51.72 220 ASN A CA 1
ATOM 1664 C C . ASN A 1 220 ? -8.182 -35.590 0.475 1.00 51.72 220 ASN A C 1
ATOM 1666 O O . ASN A 1 220 ? -8.046 -36.741 0.055 1.00 51.72 220 ASN A O 1
ATOM 1670 N N . LYS A 1 221 ? -8.340 -35.331 1.783 1.00 59.34 221 LYS A N 1
ATOM 1671 C CA . LYS A 1 221 ? -8.908 -36.336 2.694 1.00 59.34 221 LYS A CA 1
ATOM 1672 C C . LYS A 1 221 ? -9.894 -35.722 3.690 1.00 59.34 221 LYS A C 1
ATOM 1674 O O . LYS A 1 221 ? -9.612 -34.781 4.420 1.00 59.34 221 LYS A O 1
ATOM 1679 N N . LYS A 1 222 ? -11.076 -36.322 3.639 1.00 61.00 222 LYS A N 1
ATOM 1680 C CA . LYS A 1 222 ? -12.336 -36.111 4.347 1.00 61.00 222 LYS A CA 1
ATOM 1681 C C . LYS A 1 222 ? -12.386 -36.976 5.609 1.00 61.00 222 LYS A C 1
ATOM 1683 O O . LYS A 1 222 ? -12.053 -38.150 5.501 1.00 61.00 222 LYS A O 1
ATOM 1688 N N . SER A 1 223 ? -12.910 -36.440 6.716 1.00 55.34 223 SER A N 1
ATOM 1689 C CA . SER A 1 223 ? -13.684 -37.137 7.782 1.00 55.34 223 SER A CA 1
ATOM 1690 C C . SER A 1 223 ? -13.862 -36.162 8.962 1.00 55.34 223 SER A C 1
ATOM 1692 O O . SER A 1 223 ? -12.861 -35.696 9.486 1.00 55.34 223 SER A O 1
ATOM 1694 N N . LYS A 1 224 ? -15.039 -35.633 9.330 1.00 56.78 224 LYS A N 1
ATOM 1695 C CA . LYS A 1 224 ? -16.337 -36.215 9.749 1.00 56.78 224 LYS A CA 1
ATOM 1696 C C . LYS A 1 224 ? -16.311 -36.874 11.142 1.00 56.78 224 LYS A C 1
ATOM 1698 O O . LYS A 1 224 ? -15.902 -38.018 11.232 1.00 56.78 224 LYS A O 1
ATOM 1703 N N . SER A 1 225 ? -16.875 -36.177 12.140 1.00 56.38 225 SER A N 1
ATOM 1704 C CA . SER A 1 225 ? -17.717 -36.657 13.276 1.00 56.38 225 SER A CA 1
ATOM 1705 C C . SER A 1 225 ? -17.775 -35.523 14.320 1.00 56.38 225 SER A C 1
ATOM 1707 O O . SER A 1 225 ? -16.720 -35.077 14.745 1.00 56.38 225 SER A O 1
ATOM 1709 N N . LYS A 1 226 ? -18.880 -34.862 14.697 1.00 61.53 226 LYS A N 1
ATOM 1710 C CA . LYS A 1 226 ? -20.232 -35.263 15.145 1.00 61.53 226 LYS A CA 1
ATOM 1711 C C . LYS A 1 226 ? -20.236 -36.153 16.401 1.00 61.53 226 LYS A C 1
ATOM 1713 O O . LYS A 1 226 ? -20.169 -37.364 16.261 1.00 61.53 226 LYS A O 1
ATOM 1718 N N . ALA A 1 227 ? -20.420 -35.543 17.578 1.00 59.12 227 ALA A N 1
ATOM 1719 C CA . ALA A 1 227 ? -21.186 -36.057 18.731 1.00 59.12 227 ALA A CA 1
ATOM 1720 C C . ALA A 1 227 ? -21.401 -34.887 19.732 1.00 59.12 227 ALA A C 1
ATOM 1722 O O . ALA A 1 227 ? -20.434 -34.213 20.056 1.00 59.12 227 ALA A O 1
ATOM 1723 N N . LYS A 1 228 ? -22.632 -34.408 19.990 1.00 60.16 228 LYS A N 1
ATOM 1724 C CA . LYS A 1 228 ? -23.703 -34.941 20.876 1.00 60.16 228 LYS A CA 1
ATOM 1725 C C . LYS A 1 228 ? -23.438 -34.520 22.338 1.00 60.16 228 LYS A C 1
ATOM 1727 O O . LYS A 1 228 ? -22.469 -34.971 22.922 1.00 60.16 228 LYS A O 1
ATOM 1732 N N . LEU A 1 229 ? -24.081 -33.457 22.829 1.00 59.53 229 LEU A N 1
ATOM 1733 C CA . LEU A 1 229 ? -25.339 -33.473 23.600 1.00 59.53 229 LEU A CA 1
ATOM 1734 C C . LEU A 1 229 ? -25.319 -34.467 24.777 1.00 59.53 229 LEU A C 1
ATOM 1736 O O . LEU A 1 229 ? -25.566 -35.655 24.567 1.00 59.53 229 LEU A O 1
ATOM 1740 N N . ALA A 1 230 ? -25.059 -33.945 25.976 1.00 60.56 230 ALA A N 1
ATOM 1741 C CA . ALA A 1 230 ? -25.708 -34.265 27.249 1.00 60.56 230 ALA A CA 1
ATOM 1742 C C . ALA A 1 230 ? -25.359 -33.143 28.237 1.00 60.56 230 ALA A C 1
ATOM 1744 O O . ALA A 1 230 ? -24.154 -32.813 28.322 1.00 60.56 230 ALA A O 1
#